Protein AF-A0A7L6AR89-F1 (afdb_monomer)

Mean predicted aligned error: 11.48 Å

pLDDT: mean 81.27, std 18.89, range [35.25, 98.19]

Secondary structure (DSSP, 8-state):
--GGG-----HHHHHHHHHHHHHHHHHHHHHHHHHHHHHHHHHHT-SSS-------SPPPPHHHHHHHHHHHT-TT--HHHHHHHHHH-STTHHHHGGGHHHHHHH-GGGHHHHHHHHTT-S-HHHHHHHHHHHHHH-S---HHHHHHHHHHIIIIITTSTTHHHHHHHHHH-TT--HHHHHHHHHS---STTHHHHHHHHHHTT--SHHHHHHHHHGGG---SSS--HHHHHHHHT-

Solvent-accessible surface area (backbone atoms only — not comparable to full-atom values): 13861 Å² total; per-residue (Å²): 137,78,80,85,70,82,72,78,83,56,71,75,71,62,56,67,57,57,59,56,50,56,54,50,54,50,49,52,52,52,49,54,54,47,53,52,49,48,47,46,52,58,56,65,78,41,103,51,106,52,89,61,93,65,93,73,56,82,77,79,50,72,71,55,50,54,50,50,54,52,45,73,70,38,94,80,60,46,69,71,58,53,51,47,44,56,71,67,46,48,93,45,21,70,73,50,51,80,49,48,63,57,42,61,70,76,35,53,83,46,32,60,51,50,43,63,39,49,74,48,33,84,63,43,56,58,53,41,50,52,52,50,48,47,75,71,70,53,93,76,67,53,45,67,32,43,34,29,51,41,51,36,34,67,77,65,25,69,87,36,94,49,32,59,56,48,54,48,51,46,46,69,32,91,56,42,45,66,68,31,30,16,53,52,36,36,42,62,54,71,63,87,57,43,53,61,62,26,46,63,39,49,74,70,70,55,90,47,63,47,22,53,20,16,49,56,10,47,70,73,61,81,60,98,54,100,62,55,70,58,59,56,54,62,60,68,76,110

Sequence (238 aa):
MLGEKGLSINPVKTKLGEIDHLGLEKKIDDLKLGLLRHRALVVGGSGVDEYDDSDYGENLTEEEIDYLFNLLRSEELEEEDAELVLSLMRDEGNDVLEFIPTFLQKFPNLSKNIYYFSDHIDDKEAIASLVSEHLSDAEVITEYQLFWLGKLLESQLLSTSHASDLLINIFEHQNSTDISRAKILEIPELRFGMADLREEHLRTGASGWLSWASAVGSREEKKLIGITYLDIFLMGAR

Radius of gyration: 25.56 Å; Cα contacts (8 Å, |Δi|>4): 222; chains: 1; bounding box: 82×43×68 Å

Structure (mmCIF, N/CA/C/O backbone):
data_AF-A0A7L6AR89-F1
#
_entry.id   AF-A0A7L6AR89-F1
#
loop_
_atom_site.group_PDB
_atom_site.id
_atom_site.type_symbol
_atom_site.label_atom_id
_atom_site.label_alt_id
_atom_site.label_comp_id
_atom_site.label_asym_id
_atom_site.label_entity_id
_atom_site.label_seq_id
_atom_site.pdbx_PDB_ins_code
_atom_site.Cartn_x
_atom_site.Cartn_y
_atom_site.Cartn_z
_atom_site.occupancy
_atom_site.B_iso_or_equiv
_atom_site.auth_seq_id
_atom_site.auth_comp_id
_atom_site.auth_asym_id
_atom_site.auth_atom_id
_atom_site.pdbx_PDB_model_num
ATOM 1 N N . MET A 1 1 ? -41.682 29.014 37.853 1.00 53.03 1 MET A N 1
ATOM 2 C CA . MET A 1 1 ? -41.827 28.050 36.738 1.00 53.03 1 MET A CA 1
ATOM 3 C C . MET A 1 1 ? -40.580 27.158 36.669 1.00 53.03 1 MET A C 1
ATOM 5 O O . MET A 1 1 ? -39.603 27.541 36.057 1.00 53.03 1 MET A O 1
ATOM 9 N N . LEU A 1 2 ? -40.445 26.125 37.506 1.00 48.19 2 LEU A N 1
ATOM 10 C CA . LEU A 1 2 ? -40.729 24.720 37.144 1.00 48.19 2 LEU A CA 1
ATOM 11 C C . LEU A 1 2 ? -41.435 23.932 38.277 1.00 48.19 2 LEU A C 1
ATOM 13 O O . LEU A 1 2 ? -41.779 22.770 38.100 1.00 48.19 2 LEU A O 1
ATOM 17 N N . GLY A 1 3 ? -41.666 24.563 39.435 1.00 45.81 3 GLY A N 1
ATOM 18 C CA . GLY A 1 3 ? -42.271 23.933 40.620 1.00 45.81 3 GLY A CA 1
ATOM 19 C C . GLY A 1 3 ? -43.806 23.891 40.654 1.00 45.81 3 GLY A C 1
ATOM 20 O O . GLY A 1 3 ? -44.372 23.266 41.539 1.00 45.81 3 GLY A O 1
ATOM 21 N N . GLU A 1 4 ? -44.497 24.521 39.700 1.00 51.62 4 GLU A N 1
ATOM 22 C CA . GLU A 1 4 ? -45.970 24.641 39.706 1.00 51.62 4 GLU A CA 1
ATOM 23 C C . GLU A 1 4 ? -46.694 23.508 38.954 1.00 51.62 4 GLU A C 1
ATOM 25 O O . GLU A 1 4 ? -47.920 23.486 38.913 1.00 51.62 4 GLU A O 1
ATOM 30 N N . LYS A 1 5 ? -45.965 22.544 38.367 1.00 54.09 5 LYS A N 1
ATOM 31 C CA . LYS A 1 5 ? -46.551 21.429 37.593 1.00 54.09 5 LYS A CA 1
ATOM 32 C C . LYS A 1 5 ? -46.410 20.038 38.223 1.00 54.09 5 LYS A C 1
ATOM 34 O O . LYS A 1 5 ? -46.572 19.049 37.520 1.00 54.09 5 LYS A O 1
ATOM 39 N N . GLY A 1 6 ? -46.141 19.939 39.528 1.00 49.75 6 GLY A N 1
ATOM 40 C CA . GLY A 1 6 ? -46.265 18.665 40.258 1.00 49.75 6 GLY A CA 1
ATOM 41 C C . GLY A 1 6 ? -45.435 17.502 39.695 1.00 49.75 6 GLY A C 1
ATOM 42 O O . GLY A 1 6 ? -45.819 16.347 39.847 1.00 49.75 6 GLY A O 1
ATOM 43 N N . LEU A 1 7 ? -44.311 17.789 39.035 1.00 54.91 7 LEU A N 1
ATOM 44 C CA . LEU A 1 7 ? -43.357 16.783 38.581 1.00 54.91 7 LEU A CA 1
ATOM 45 C C . LEU A 1 7 ? -42.230 16.706 39.609 1.00 54.91 7 LEU A C 1
ATOM 47 O O . LEU A 1 7 ? -41.317 17.528 39.620 1.00 54.91 7 LEU A O 1
ATOM 51 N N . SER A 1 8 ? -42.312 15.722 40.504 1.00 53.78 8 SER A N 1
ATOM 52 C CA . SER A 1 8 ? -41.194 15.361 41.367 1.00 53.78 8 SER A CA 1
ATOM 53 C C . SER A 1 8 ? -40.127 14.677 40.512 1.00 53.78 8 SER A C 1
ATOM 55 O O . SER A 1 8 ? -40.296 13.523 40.110 1.00 53.78 8 SER A O 1
ATOM 57 N N . ILE A 1 9 ? -39.028 15.375 40.228 1.00 51.81 9 ILE A N 1
ATOM 58 C CA . ILE A 1 9 ? -37.807 14.732 39.737 1.00 51.81 9 ILE A CA 1
ATOM 59 C C . ILE A 1 9 ? -37.357 13.786 40.850 1.00 51.81 9 ILE A C 1
ATOM 61 O O . ILE A 1 9 ? -37.041 14.228 41.950 1.00 51.81 9 ILE A O 1
ATOM 65 N N . ASN A 1 10 ? -37.424 12.480 40.596 1.00 50.62 10 ASN A N 1
ATOM 66 C CA . ASN A 1 10 ? -37.027 11.461 41.557 1.00 50.62 10 ASN A CA 1
ATOM 67 C C . ASN A 1 10 ? -35.504 11.246 41.444 1.00 50.62 10 ASN A C 1
ATOM 69 O O . ASN A 1 10 ? -35.077 10.594 40.489 1.00 50.62 10 ASN A O 1
ATOM 73 N N . PRO A 1 11 ? -34.680 11.738 42.390 1.00 53.34 11 PRO A N 1
ATOM 74 C CA . PRO A 1 11 ? -33.219 11.649 42.305 1.00 53.34 11 PRO A CA 1
ATOM 75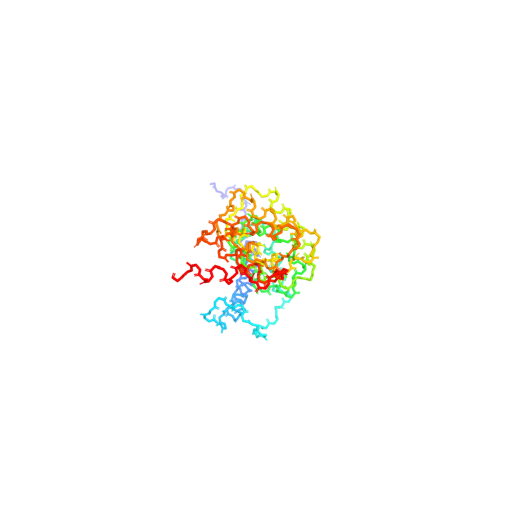 C C . PRO A 1 11 ? -32.695 10.205 42.357 1.00 53.34 11 PRO A C 1
ATOM 77 O O . PRO A 1 11 ? -31.541 9.955 42.026 1.00 53.34 11 PRO A O 1
ATOM 80 N N . VAL A 1 12 ? -33.535 9.237 42.740 1.00 52.56 12 VAL A N 1
ATOM 81 C CA . VAL A 1 12 ? -33.188 7.808 42.734 1.00 52.56 12 VAL A CA 1
ATOM 82 C C . VAL A 1 12 ? -33.201 7.230 41.314 1.00 52.56 12 VAL A C 1
ATOM 84 O O . VAL A 1 12 ? -32.431 6.322 41.025 1.00 52.56 12 VAL A O 1
ATOM 87 N N . LYS A 1 13 ? -34.016 7.777 40.400 1.00 47.59 13 LYS A N 1
ATOM 88 C CA . LYS A 1 13 ? -34.038 7.344 38.990 1.00 47.59 13 LYS A CA 1
ATOM 89 C C . LYS A 1 13 ? -32.961 8.016 38.136 1.00 47.59 13 LYS A C 1
ATOM 91 O O . LYS A 1 13 ? -32.624 7.486 37.089 1.00 47.59 13 LYS A O 1
ATOM 96 N N . THR A 1 14 ? -32.399 9.135 38.593 1.00 46.44 14 THR A N 1
ATOM 97 C CA . THR A 1 14 ? -31.300 9.834 37.904 1.00 46.44 14 THR A CA 1
ATOM 98 C C . THR A 1 14 ? -29.934 9.186 38.172 1.00 46.44 14 THR A C 1
ATOM 100 O O . THR A 1 14 ? -29.050 9.269 37.335 1.00 46.44 14 THR A O 1
ATOM 103 N N . LYS A 1 15 ? -29.767 8.466 39.292 1.00 47.16 15 LYS A N 1
ATOM 104 C CA . LYS A 1 15 ? -28.494 7.816 39.667 1.00 47.16 15 LYS A CA 1
ATOM 105 C C . LYS A 1 15 ? -28.219 6.467 38.998 1.00 47.16 15 LYS A C 1
ATOM 107 O O . LYS A 1 15 ? -27.099 5.981 39.087 1.00 47.16 15 LYS A O 1
ATOM 112 N N . LEU A 1 16 ? -29.222 5.841 38.381 1.00 44.59 16 LEU A N 1
ATOM 113 C CA . LEU A 1 16 ? -29.063 4.494 37.824 1.00 44.59 16 LEU A CA 1
ATOM 114 C C . LEU A 1 16 ? -28.395 4.494 36.436 1.00 44.59 16 LEU A C 1
ATOM 116 O O . LEU A 1 16 ? -27.879 3.464 36.035 1.00 44.59 16 LEU A O 1
ATOM 120 N N . GLY A 1 17 ? -28.398 5.629 35.724 1.00 43.56 17 GLY A N 1
ATOM 121 C CA . GLY A 1 17 ? -27.754 5.756 34.409 1.00 43.56 17 GLY A CA 1
ATOM 122 C C . GLY A 1 17 ? -26.287 6.190 34.480 1.00 43.56 17 GLY A C 1
ATOM 123 O O . GLY A 1 17 ? -25.452 5.632 33.784 1.00 43.56 17 GLY A O 1
ATOM 124 N N . GLU A 1 18 ? -25.940 7.141 35.354 1.00 47.69 18 GLU A N 1
ATOM 125 C CA . GLU A 1 18 ? -24.571 7.692 35.420 1.00 47.69 18 GLU A CA 1
ATOM 126 C C . GLU A 1 18 ? -23.520 6.685 35.908 1.00 47.69 18 GLU A C 1
ATOM 128 O O . GLU A 1 18 ? -22.395 6.694 35.423 1.00 47.69 18 GLU A O 1
ATOM 133 N N . ILE A 1 19 ? -23.8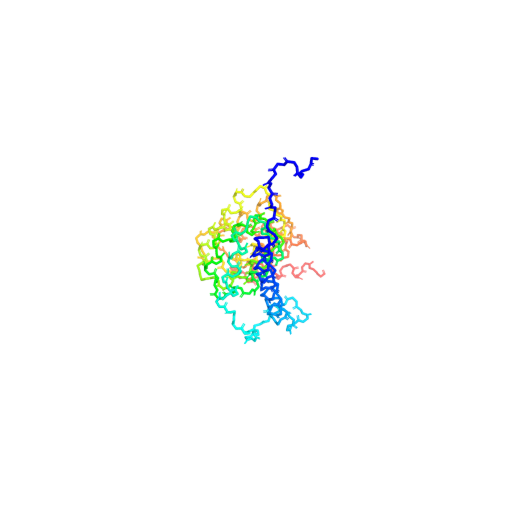62 5.806 36.857 1.00 51.00 19 ILE A N 1
ATOM 134 C CA . ILE A 1 19 ? -22.885 4.879 37.459 1.00 51.00 19 ILE A CA 1
ATOM 135 C C . ILE A 1 19 ? -22.485 3.770 36.474 1.00 51.00 19 ILE A C 1
ATOM 137 O O . ILE A 1 19 ? -21.337 3.331 36.487 1.00 51.00 19 ILE A O 1
ATOM 141 N N . ASP A 1 20 ? -23.414 3.340 35.619 1.00 54.62 20 ASP A N 1
ATOM 142 C CA . ASP A 1 20 ? -23.165 2.284 34.634 1.00 54.62 20 ASP A CA 1
ATOM 143 C C . ASP A 1 20 ? -22.321 2.813 33.461 1.00 54.62 20 ASP A C 1
ATOM 145 O O . ASP A 1 20 ? -21.359 2.171 33.046 1.00 54.62 20 ASP A O 1
ATOM 149 N N . HIS A 1 21 ? -22.587 4.050 33.016 1.00 53.53 21 HIS A N 1
ATOM 150 C CA . HIS A 1 21 ? -21.771 4.728 32.003 1.00 53.53 21 HIS A CA 1
ATOM 151 C C . HIS A 1 21 ? -20.334 4.994 32.476 1.00 53.53 21 HIS A C 1
ATOM 153 O O . HIS A 1 21 ? -19.400 4.666 31.754 1.00 53.53 21 HIS A O 1
ATOM 159 N N . LEU A 1 22 ? -20.138 5.466 33.714 1.00 59.59 22 LEU A N 1
ATOM 160 C CA . LEU A 1 22 ? -18.800 5.658 34.301 1.00 59.59 22 LEU A CA 1
ATOM 161 C C . LEU A 1 22 ? -18.000 4.348 34.407 1.00 59.59 22 LEU A C 1
ATOM 163 O O . LEU A 1 22 ? -16.777 4.346 34.274 1.00 59.59 22 LEU A O 1
ATOM 167 N N . GLY A 1 23 ? -18.675 3.228 34.682 1.00 62.84 23 GLY A N 1
ATOM 168 C CA . GLY A 1 23 ? -18.039 1.913 34.733 1.00 62.84 23 GLY A CA 1
ATOM 169 C C . GLY A 1 23 ? -17.638 1.395 33.352 1.00 62.84 23 GLY A C 1
ATOM 170 O O . GLY A 1 23 ? -16.595 0.756 33.223 1.00 62.84 23 GLY A O 1
ATOM 171 N N . LEU A 1 24 ? -18.452 1.677 32.335 1.00 65.62 24 LEU A N 1
ATOM 172 C CA . LEU A 1 24 ? -18.207 1.277 30.953 1.00 65.62 24 LEU A CA 1
ATOM 173 C C . LEU A 1 24 ? -17.090 2.106 30.304 1.00 65.62 24 LEU A C 1
ATOM 175 O O . LEU A 1 24 ? -16.183 1.527 29.716 1.00 65.62 24 LEU A O 1
ATOM 179 N N . GLU A 1 25 ? -17.104 3.430 30.485 1.00 66.81 25 GLU A N 1
ATOM 180 C CA . GLU A 1 25 ? -16.034 4.333 30.029 1.00 66.81 25 GLU A CA 1
ATOM 181 C C . GLU A 1 25 ? -14.683 3.911 30.606 1.00 66.81 25 GLU A C 1
ATOM 183 O O . GLU A 1 25 ? -13.716 3.725 29.874 1.00 66.81 25 GLU A O 1
ATOM 188 N N . LYS A 1 26 ? -14.639 3.627 31.911 1.00 73.44 26 LYS A N 1
ATOM 189 C CA . LYS A 1 26 ? -13.407 3.187 32.564 1.00 73.44 26 LYS A CA 1
ATOM 190 C C . LYS A 1 26 ? -12.876 1.856 32.015 1.00 73.44 26 LYS A C 1
ATOM 192 O O . LYS A 1 26 ? -11.668 1.679 31.923 1.00 73.44 26 LYS A O 1
ATOM 197 N N . LYS A 1 27 ? -13.758 0.921 31.648 1.00 74.94 27 LYS A N 1
ATOM 198 C CA . LYS A 1 27 ? -13.345 -0.345 31.021 1.00 74.94 27 LYS A CA 1
ATOM 199 C C . LYS A 1 27 ? -12.761 -0.133 29.628 1.00 74.94 27 LYS A C 1
ATOM 201 O O . LYS A 1 27 ? -11.785 -0.789 29.288 1.00 74.94 27 LYS A O 1
ATOM 206 N N . ILE A 1 28 ? -13.353 0.765 28.842 1.00 75.25 28 ILE A N 1
ATOM 207 C CA . ILE A 1 28 ? -12.840 1.130 27.517 1.00 75.25 28 ILE A CA 1
ATOM 208 C C . ILE A 1 28 ? -11.454 1.770 27.651 1.00 75.25 28 ILE A C 1
ATOM 210 O O . ILE A 1 28 ? -10.534 1.385 26.932 1.00 75.25 28 ILE A O 1
ATOM 214 N N . ASP A 1 29 ? -11.281 2.672 28.618 1.00 80.69 29 ASP A N 1
ATOM 215 C CA . ASP A 1 29 ? -9.984 3.284 28.912 1.00 80.69 29 ASP A CA 1
ATOM 216 C C . ASP A 1 29 ? -8.940 2.236 29.323 1.00 80.69 29 ASP A C 1
ATOM 218 O O . ASP A 1 29 ? -7.806 2.269 28.842 1.00 80.69 29 ASP A O 1
ATOM 222 N N . ASP A 1 30 ? -9.318 1.282 30.181 1.00 82.19 30 ASP A N 1
ATOM 223 C CA . ASP A 1 30 ? -8.434 0.202 30.624 1.00 82.19 30 ASP A CA 1
ATOM 224 C C . ASP A 1 30 ? -8.027 -0.714 29.446 1.00 82.19 30 ASP A C 1
ATOM 226 O O . ASP A 1 30 ? -6.850 -1.067 29.335 1.00 82.19 30 ASP A O 1
ATOM 230 N N . LEU A 1 31 ? -8.956 -1.038 28.532 1.00 82.62 31 LEU A N 1
ATOM 231 C CA . LEU A 1 31 ? -8.680 -1.806 27.307 1.00 82.62 31 LEU A CA 1
ATOM 232 C C . LEU A 1 31 ? -7.745 -1.049 26.359 1.00 82.62 31 LEU A C 1
ATOM 234 O O . LEU A 1 31 ? -6.724 -1.590 25.935 1.00 82.62 31 LEU A O 1
ATOM 238 N N . LYS A 1 32 ? -8.030 0.227 26.068 1.00 82.19 32 LYS A N 1
ATOM 239 C CA . LYS A 1 32 ? -7.170 1.054 25.204 1.00 82.19 32 LYS A CA 1
ATOM 240 C C . LYS A 1 32 ? -5.767 1.188 25.797 1.00 82.19 32 LYS A C 1
ATOM 242 O O . LYS A 1 32 ? -4.774 1.110 25.076 1.00 82.19 32 LYS A O 1
ATOM 247 N N . LEU A 1 33 ? -5.658 1.326 27.118 1.00 81.19 33 LEU A N 1
ATOM 248 C CA . LEU A 1 33 ? -4.373 1.379 27.811 1.00 81.19 33 LEU A CA 1
ATOM 249 C C . LEU A 1 33 ? -3.619 0.039 27.758 1.00 81.19 33 LEU A C 1
ATOM 251 O O . LEU A 1 33 ? -2.390 0.048 27.663 1.00 81.19 33 LEU A O 1
ATOM 255 N N . GLY A 1 34 ? -4.331 -1.091 27.796 1.00 80.25 34 GLY A N 1
ATOM 256 C CA . GLY A 1 34 ? -3.784 -2.424 27.523 1.00 80.25 34 GLY A CA 1
ATOM 257 C C . GLY A 1 34 ? -3.183 -2.498 26.122 1.00 80.25 34 GLY A C 1
ATOM 258 O O . GLY A 1 34 ? -1.977 -2.697 25.976 1.00 80.25 34 GLY A O 1
ATOM 259 N N . LEU A 1 35 ? -3.980 -2.186 25.101 1.00 83.56 35 LEU A N 1
ATOM 260 C CA . LEU A 1 35 ? -3.565 -2.202 23.696 1.00 83.56 35 LEU A CA 1
ATOM 261 C C . LEU A 1 35 ? -2.362 -1.294 23.410 1.00 83.56 35 LEU A C 1
ATOM 263 O O . LEU A 1 35 ? -1.436 -1.687 22.703 1.00 83.56 35 LEU A O 1
ATOM 267 N N . LEU A 1 36 ? -2.314 -0.097 24.001 1.00 82.50 36 LEU A N 1
ATOM 268 C CA . LEU A 1 36 ? -1.163 0.800 23.856 1.00 82.50 36 LEU A CA 1
ATOM 269 C C . LEU A 1 36 ? 0.117 0.224 24.477 1.00 82.50 36 LEU A C 1
ATOM 271 O O . LEU A 1 36 ? 1.210 0.485 23.974 1.00 82.50 36 LEU A O 1
ATOM 275 N N . ARG A 1 37 ? 0.008 -0.581 25.542 1.00 80.50 37 ARG A N 1
ATOM 276 C CA . ARG A 1 37 ? 1.155 -1.314 26.098 1.00 80.50 37 ARG A CA 1
ATOM 277 C C . ARG A 1 37 ? 1.583 -2.450 25.178 1.00 80.50 37 ARG A C 1
ATOM 279 O O . ARG A 1 37 ? 2.782 -2.580 24.956 1.00 80.50 37 ARG A O 1
ATOM 286 N N . HIS A 1 38 ? 0.642 -3.204 24.603 1.00 78.38 38 HIS A N 1
ATOM 287 C CA . HIS A 1 38 ? 0.959 -4.214 23.584 1.00 78.38 38 HIS A CA 1
ATOM 288 C C . HIS A 1 38 ? 1.683 -3.577 22.398 1.00 78.38 38 HIS A C 1
ATOM 290 O O . HIS A 1 38 ? 2.764 -4.026 22.026 1.00 78.38 38 HIS A O 1
ATOM 296 N N . ARG A 1 39 ? 1.175 -2.450 21.882 1.00 76.31 39 ARG A N 1
ATOM 297 C CA . ARG A 1 39 ? 1.849 -1.689 20.822 1.00 76.31 39 ARG A CA 1
ATOM 298 C C . ARG A 1 39 ? 3.249 -1.260 21.245 1.00 76.31 39 ARG A C 1
ATOM 300 O O . ARG A 1 39 ? 4.182 -1.413 20.470 1.00 76.31 39 ARG A O 1
ATOM 307 N N . ALA A 1 40 ? 3.425 -0.743 22.460 1.00 72.69 40 ALA A N 1
ATOM 308 C CA . ALA A 1 40 ? 4.743 -0.341 22.946 1.00 72.69 40 ALA A CA 1
ATOM 309 C C . ALA A 1 40 ? 5.726 -1.519 23.058 1.00 72.69 40 ALA A C 1
ATOM 311 O O . ALA A 1 40 ? 6.921 -1.304 22.901 1.00 72.69 40 ALA A O 1
ATOM 312 N N . LEU A 1 41 ? 5.256 -2.745 23.298 1.00 69.25 41 LEU A N 1
ATOM 313 C CA . LEU A 1 41 ? 6.100 -3.944 23.270 1.00 69.25 41 LEU A CA 1
ATOM 314 C C . LEU A 1 41 ? 6.462 -4.341 21.836 1.00 69.25 41 LEU A C 1
ATOM 316 O O . LEU A 1 41 ? 7.629 -4.586 21.553 1.00 69.25 41 LEU A O 1
ATOM 320 N N . VAL A 1 42 ? 5.482 -4.316 20.930 1.00 68.00 42 VAL A N 1
ATOM 321 C CA . VAL A 1 42 ? 5.660 -4.649 19.508 1.00 68.00 42 VAL A CA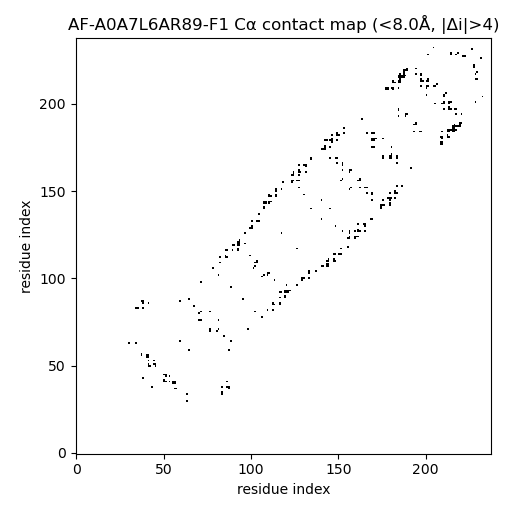 1
ATOM 322 C C . VAL A 1 42 ? 6.551 -3.628 18.785 1.00 68.00 42 VAL A C 1
ATOM 324 O O . VAL A 1 42 ? 7.330 -3.995 17.914 1.00 68.00 42 VAL A O 1
ATOM 327 N N . VAL A 1 43 ? 6.453 -2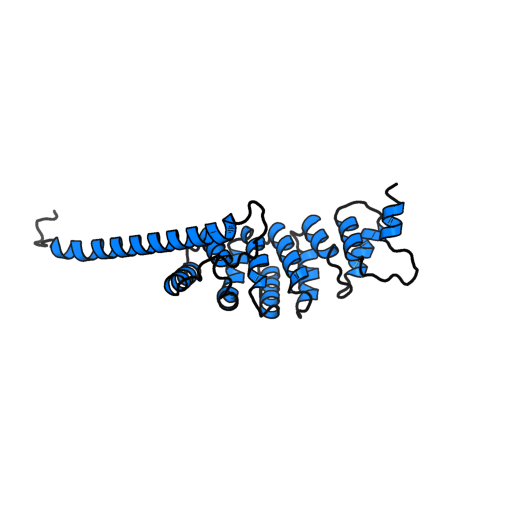.343 19.141 1.00 64.81 43 VAL A N 1
ATOM 328 C CA . VAL A 1 43 ? 7.187 -1.233 18.503 1.00 64.81 43 VAL A CA 1
ATOM 329 C C . VAL A 1 43 ? 8.466 -0.869 19.268 1.00 64.81 43 VAL A C 1
ATOM 331 O O . VAL A 1 43 ? 9.454 -0.459 18.674 1.00 64.81 43 VAL A O 1
ATOM 334 N N . GLY A 1 44 ? 8.473 -0.992 20.598 1.00 45.84 44 GLY A N 1
ATOM 335 C CA . GLY A 1 44 ? 9.573 -0.548 21.463 1.00 45.84 44 GLY A CA 1
ATOM 336 C C . GLY A 1 44 ? 10.756 -1.514 21.566 1.00 45.84 44 GLY A C 1
ATOM 337 O O . GLY A 1 44 ? 11.742 -1.175 22.223 1.00 45.84 44 GLY A O 1
ATOM 338 N N . GLY A 1 45 ? 10.685 -2.689 20.930 1.00 42.38 45 GLY A N 1
ATOM 339 C CA . GLY A 1 45 ? 11.788 -3.654 20.851 1.00 42.38 45 GLY A CA 1
ATOM 340 C C . GLY A 1 45 ? 12.995 -3.178 20.029 1.00 42.38 45 GLY A C 1
ATOM 341 O O . GLY A 1 45 ? 14.113 -3.630 20.273 1.00 42.38 45 GLY A O 1
ATOM 342 N N . SER A 1 46 ? 12.821 -2.212 19.125 1.00 35.25 46 SER A N 1
ATOM 343 C CA . SER A 1 46 ? 13.878 -1.737 18.232 1.00 35.25 46 SER A CA 1
ATOM 344 C C . SER A 1 46 ? 13.783 -0.221 18.034 1.00 35.25 46 SER A C 1
ATOM 346 O O . SER A 1 46 ? 12.812 0.331 17.535 1.00 35.25 46 SER A O 1
ATOM 348 N N . GLY A 1 47 ? 14.845 0.501 18.399 1.00 37.41 47 GLY A N 1
ATOM 349 C CA . GLY A 1 47 ? 15.021 1.926 18.080 1.00 37.41 47 GLY A CA 1
ATOM 350 C C . GLY A 1 47 ? 15.322 2.189 16.598 1.00 37.41 47 GLY A C 1
ATOM 351 O O . GLY A 1 47 ? 16.115 3.075 16.286 1.00 37.41 47 GLY A O 1
ATOM 352 N N . VAL A 1 48 ? 14.755 1.389 15.700 1.00 37.59 48 VAL A N 1
ATOM 353 C CA . VAL A 1 48 ? 14.925 1.430 14.249 1.00 37.59 48 VAL A CA 1
ATOM 354 C C . VAL A 1 48 ? 13.582 1.022 13.652 1.00 37.59 48 VAL A C 1
ATOM 356 O O . VAL A 1 48 ? 12.956 0.109 14.173 1.00 37.59 48 VAL A O 1
ATOM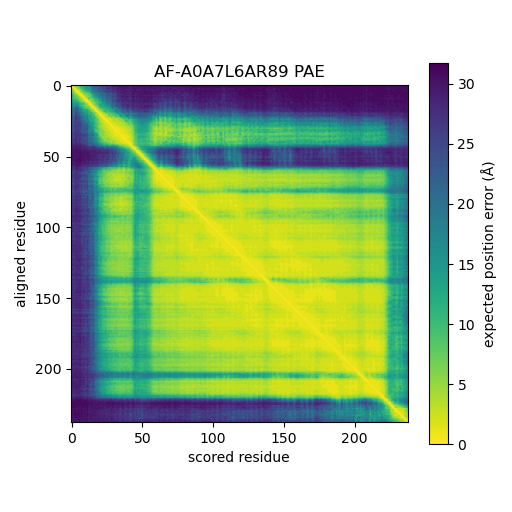 359 N N . ASP A 1 49 ? 13.157 1.707 12.588 1.00 43.84 49 ASP A N 1
ATOM 360 C CA . ASP A 1 49 ? 12.007 1.433 11.705 1.00 43.84 49 ASP A CA 1
ATOM 361 C C . ASP A 1 49 ? 12.020 0.017 11.065 1.00 43.84 49 ASP A C 1
ATOM 363 O O . ASP A 1 49 ? 11.846 -0.149 9.858 1.00 43.84 49 ASP A O 1
ATOM 367 N N . GLU A 1 50 ? 12.231 -1.020 11.860 1.00 42.41 50 GLU A N 1
ATOM 368 C CA . GLU A 1 50 ? 12.146 -2.425 11.505 1.00 42.41 50 GLU A CA 1
ATOM 369 C C . GLU A 1 50 ? 11.163 -3.046 12.492 1.00 42.41 50 GLU A C 1
ATOM 371 O O . GLU A 1 50 ? 11.418 -3.075 13.698 1.00 42.41 50 GLU A O 1
ATOM 376 N N . TYR A 1 51 ? 10.013 -3.484 11.969 1.00 45.59 51 TYR A N 1
ATOM 377 C CA . TYR A 1 51 ? 9.091 -4.371 12.669 1.00 45.59 51 TYR A CA 1
ATOM 378 C C . TYR A 1 51 ? 9.863 -5.663 12.964 1.00 45.59 51 TYR A C 1
ATOM 380 O O . TYR A 1 51 ? 9.885 -6.575 12.144 1.00 45.59 51 TYR A O 1
ATOM 388 N N . ASP A 1 52 ? 10.594 -5.674 14.077 1.00 39.03 52 ASP A N 1
ATOM 389 C CA . ASP A 1 52 ? 11.396 -6.810 14.506 1.00 39.03 52 ASP A CA 1
ATOM 390 C C . ASP A 1 52 ? 10.446 -7.961 14.848 1.00 39.03 52 ASP A C 1
ATOM 392 O O . ASP A 1 52 ? 9.408 -7.765 15.494 1.00 39.03 52 ASP A O 1
ATOM 396 N N . ASP A 1 53 ? 10.809 -9.149 14.376 1.00 45.12 53 ASP A N 1
ATOM 397 C CA . ASP A 1 53 ? 10.078 -10.421 14.430 1.00 45.12 53 ASP A CA 1
ATOM 398 C C . ASP A 1 53 ? 10.118 -11.003 15.856 1.00 45.12 53 ASP A C 1
ATOM 400 O O . ASP A 1 53 ? 10.476 -12.154 16.110 1.00 45.12 53 ASP A O 1
ATOM 404 N N . SER A 1 54 ? 9.861 -10.141 16.840 1.00 41.28 54 SER A N 1
ATOM 405 C CA . SER A 1 54 ? 9.891 -10.484 18.248 1.00 41.28 54 SER A CA 1
ATOM 406 C C . SER A 1 54 ? 8.510 -10.997 18.655 1.00 41.28 54 SER A C 1
ATOM 408 O O . SER A 1 54 ? 7.577 -10.239 18.912 1.00 41.28 54 SER A O 1
ATOM 410 N N . ASP A 1 55 ? 8.418 -12.323 18.696 1.00 43.66 55 ASP A N 1
ATOM 411 C CA . ASP A 1 55 ? 7.329 -13.198 19.162 1.00 43.66 55 ASP A CA 1
ATOM 412 C C . ASP A 1 55 ? 6.994 -13.003 20.670 1.00 43.66 55 ASP A C 1
ATOM 414 O O . ASP A 1 55 ? 6.833 -13.950 21.436 1.00 43.66 55 ASP A O 1
ATOM 418 N N . TYR A 1 56 ? 6.998 -11.753 21.152 1.00 41.25 56 TYR A N 1
ATOM 419 C CA . TYR A 1 56 ? 6.963 -11.381 22.575 1.00 41.25 56 TYR A CA 1
ATOM 420 C C . TYR A 1 56 ? 5.826 -10.413 22.945 1.00 41.25 56 TYR A C 1
ATOM 422 O O . TYR A 1 56 ? 5.880 -9.760 23.990 1.00 41.25 56 TYR A O 1
ATOM 430 N N . GLY A 1 57 ? 4.777 -10.330 22.128 1.00 52.34 57 GLY A N 1
ATOM 431 C CA . GLY A 1 57 ? 3.494 -9.781 22.561 1.00 52.34 57 GLY A CA 1
ATOM 432 C C . GLY A 1 57 ? 2.638 -10.904 23.136 1.00 52.34 57 GLY A C 1
ATOM 433 O O . GLY A 1 57 ? 2.449 -11.915 22.473 1.00 52.34 57 GLY A O 1
ATOM 434 N N . GLU A 1 58 ? 2.117 -10.759 24.356 1.00 58.22 58 GLU A N 1
ATOM 435 C CA . GLU A 1 58 ? 0.984 -11.588 24.786 1.00 58.22 58 GLU A CA 1
ATOM 436 C C . GLU A 1 58 ? -0.103 -11.516 23.697 1.00 58.22 58 GLU A C 1
ATOM 438 O O . GLU A 1 58 ? -0.428 -10.416 23.239 1.00 58.22 58 GLU A O 1
ATOM 443 N N . ASN A 1 59 ? -0.611 -12.672 23.250 1.00 71.50 59 ASN A N 1
ATOM 444 C CA . ASN A 1 59 ? -1.706 -12.727 22.282 1.00 71.50 59 ASN A CA 1
ATOM 445 C C . ASN A 1 59 ? -2.864 -11.856 22.778 1.00 71.50 59 ASN A C 1
ATOM 447 O O . ASN A 1 59 ? -3.196 -11.896 23.968 1.00 71.50 59 ASN A O 1
ATOM 451 N N . LEU A 1 60 ? -3.476 -11.102 21.863 1.00 81.06 60 LEU A N 1
ATOM 452 C CA . LEU A 1 60 ? -4.651 -10.299 22.181 1.00 81.06 60 LEU A CA 1
ATOM 453 C C . LEU A 1 60 ? -5.751 -11.195 22.751 1.00 81.06 60 LEU A C 1
ATOM 455 O O . LEU A 1 60 ? -5.992 -12.309 22.279 1.00 81.06 60 LEU A O 1
ATOM 459 N N . THR A 1 61 ? -6.428 -10.699 23.776 1.00 86.62 61 THR A N 1
ATOM 460 C CA . THR A 1 61 ? -7.622 -11.358 24.301 1.00 86.62 61 THR A CA 1
ATOM 461 C C . THR A 1 61 ? -8.794 -11.205 23.326 1.00 86.62 61 THR A C 1
ATOM 463 O O . THR A 1 61 ? -8.845 -10.256 22.546 1.00 86.62 61 THR A O 1
ATOM 466 N N . GLU A 1 62 ? -9.781 -12.106 23.389 1.00 86.69 62 GLU A N 1
ATOM 467 C CA . GLU A 1 62 ? -10.997 -11.998 22.560 1.00 86.69 62 GLU A CA 1
ATOM 468 C C . GLU A 1 62 ? -11.707 -10.644 22.760 1.00 86.69 62 GLU A C 1
ATOM 470 O O . GLU A 1 62 ? -12.160 -10.034 21.796 1.00 86.69 62 GLU A O 1
ATOM 475 N N . GLU A 1 63 ? -11.730 -10.119 23.994 1.00 86.62 63 GLU A N 1
ATOM 476 C CA . GLU A 1 63 ? -12.315 -8.805 24.301 1.00 86.62 63 GLU A CA 1
ATOM 477 C C . GLU A 1 63 ? -11.565 -7.648 23.613 1.00 86.62 63 GLU A C 1
ATOM 479 O O . GLU A 1 63 ? -12.182 -6.671 23.185 1.00 86.62 63 GLU A O 1
ATOM 484 N N . GLU A 1 64 ? -10.240 -7.748 23.486 1.00 87.06 64 GLU A N 1
ATOM 485 C CA . GLU A 1 64 ? -9.403 -6.761 22.796 1.00 87.06 64 GLU A CA 1
ATOM 486 C C . GLU A 1 64 ? -9.573 -6.823 21.276 1.00 87.06 64 GLU A C 1
ATOM 488 O O . GLU A 1 64 ? -9.664 -5.777 20.631 1.00 87.06 64 GLU A O 1
ATOM 493 N N . ILE A 1 65 ? -9.672 -8.026 20.708 1.00 89.25 65 ILE A N 1
ATOM 494 C CA . ILE A 1 65 ? -9.951 -8.233 19.279 1.00 89.25 65 ILE A CA 1
ATOM 495 C C . ILE A 1 65 ? -11.323 -7.649 18.925 1.00 89.25 65 ILE A C 1
ATOM 497 O O . ILE A 1 65 ? -11.438 -6.848 17.994 1.00 89.25 65 ILE A O 1
ATOM 501 N N . ASP A 1 66 ? -12.353 -7.973 19.710 1.00 89.69 66 ASP A N 1
ATOM 502 C CA . ASP A 1 66 ? -13.701 -7.431 19.529 1.00 89.69 66 ASP A CA 1
ATOM 503 C C . ASP A 1 66 ? -13.714 -5.902 19.637 1.00 89.69 66 ASP A C 1
ATOM 505 O O . ASP A 1 66 ? -14.386 -5.216 18.861 1.00 89.69 66 ASP A O 1
ATOM 509 N N . TYR A 1 67 ? -12.959 -5.341 20.584 1.00 89.88 67 TYR A N 1
ATOM 510 C CA . TYR A 1 67 ? -12.812 -3.896 20.717 1.00 89.88 67 TYR A CA 1
ATOM 511 C C . TYR A 1 67 ? -12.193 -3.267 19.459 1.00 89.88 67 TYR A C 1
ATOM 513 O O . TYR A 1 67 ? -12.735 -2.287 18.943 1.00 89.88 67 TYR A O 1
ATOM 521 N N . LEU A 1 68 ? -11.115 -3.844 18.923 1.00 90.12 68 LEU A N 1
ATOM 522 C CA . LEU A 1 68 ? -10.463 -3.352 17.708 1.00 90.12 68 LEU A CA 1
ATOM 523 C C . LEU A 1 68 ? -11.385 -3.439 16.478 1.00 90.12 68 LEU A C 1
ATOM 525 O O . LEU A 1 68 ? -11.489 -2.471 15.724 1.00 90.12 68 LEU A O 1
ATOM 529 N N . PHE A 1 69 ? -12.144 -4.525 16.308 1.00 90.38 69 PHE A N 1
ATOM 530 C CA . PHE A 1 69 ? -13.153 -4.607 15.243 1.00 90.38 69 PHE A CA 1
ATOM 531 C C . PHE A 1 69 ? -14.273 -3.574 15.402 1.00 90.38 69 PHE A C 1
ATOM 533 O O . PHE A 1 69 ? -14.779 -3.041 14.411 1.00 90.38 69 PHE A O 1
ATOM 540 N N . ASN A 1 70 ? -14.670 -3.264 16.637 1.00 90.06 70 ASN A N 1
ATOM 541 C CA . ASN A 1 70 ? -15.649 -2.211 16.884 1.00 90.06 70 ASN A CA 1
ATOM 542 C C . ASN A 1 70 ? -15.106 -0.824 16.506 1.00 90.06 70 ASN A C 1
ATOM 544 O O . ASN A 1 70 ? -15.875 -0.015 15.985 1.00 90.06 70 ASN A O 1
ATOM 548 N N . LEU A 1 71 ? -13.803 -0.566 16.680 1.00 89.00 71 LEU A N 1
ATOM 549 C CA . LEU A 1 71 ? -13.172 0.663 16.182 1.00 89.00 71 LEU A CA 1
ATOM 550 C C . LEU A 1 71 ? -13.256 0.756 14.655 1.00 89.00 71 LEU A C 1
ATOM 552 O O . LEU A 1 71 ? -13.654 1.794 14.135 1.00 89.00 71 LEU A O 1
ATOM 556 N N . LEU A 1 72 ? -12.971 -0.334 13.934 1.00 88.88 72 LEU A N 1
ATOM 557 C CA . LEU A 1 72 ? -13.039 -0.363 12.464 1.00 88.88 72 LEU A CA 1
ATOM 558 C C . LEU A 1 72 ? -14.431 -0.073 11.903 1.00 88.88 72 LEU A C 1
ATOM 560 O O . LEU A 1 72 ? -14.565 0.486 10.815 1.00 88.88 72 LEU A O 1
ATOM 564 N N . ARG A 1 73 ? -15.470 -0.441 12.652 1.00 88.69 73 ARG A N 1
ATOM 565 C CA . ARG A 1 73 ? -16.871 -0.202 12.288 1.00 88.69 73 ARG A CA 1
ATOM 566 C C . ARG A 1 73 ? -17.372 1.186 12.693 1.00 88.69 73 ARG A C 1
ATOM 568 O O . ARG A 1 73 ? -18.498 1.537 12.342 1.00 88.69 73 ARG A O 1
ATOM 575 N N . SER A 1 74 ? -16.575 1.963 13.425 1.00 87.62 74 SER A N 1
ATOM 576 C CA . SER A 1 74 ? -16.928 3.321 13.833 1.00 87.62 74 SER A CA 1
ATOM 577 C C . SER A 1 74 ? -16.907 4.283 12.643 1.00 87.62 74 SER A C 1
ATOM 579 O O . SER A 1 74 ? -15.970 4.299 11.842 1.00 87.62 74 SER A O 1
ATOM 581 N N . GLU A 1 75 ? -17.919 5.149 12.546 1.00 81.44 75 GLU A N 1
ATOM 582 C CA . GLU A 1 75 ? -17.938 6.232 11.552 1.00 81.44 75 GLU A CA 1
ATOM 583 C C . GLU A 1 75 ? -16.808 7.250 11.796 1.00 81.44 75 GLU A C 1
ATOM 585 O O . GLU A 1 75 ? -16.277 7.831 10.844 1.00 81.44 75 GLU A O 1
ATOM 590 N N . GLU A 1 76 ? -16.405 7.403 13.061 1.00 86.19 76 GLU A N 1
ATOM 591 C CA . GLU A 1 76 ? -15.367 8.317 13.549 1.00 86.19 76 GLU A CA 1
ATOM 592 C C . GLU A 1 76 ? -14.008 7.619 13.718 1.00 86.19 76 GLU A C 1
ATOM 594 O O . GLU A 1 76 ? -13.241 7.969 14.607 1.00 86.19 76 GLU A O 1
ATOM 599 N N . LEU A 1 77 ? -13.702 6.607 12.896 1.00 90.62 77 LEU A N 1
ATOM 600 C CA . LEU A 1 77 ? -12.386 5.963 12.916 1.00 90.62 77 LEU A CA 1
ATOM 601 C C . LEU A 1 77 ? -11.273 7.014 12.748 1.00 90.62 77 LEU A C 1
ATOM 603 O O . LEU A 1 77 ? -11.241 7.731 11.743 1.00 90.62 77 LEU A O 1
ATOM 607 N N . GLU A 1 78 ? -10.365 7.075 13.721 1.00 91.81 78 GLU A N 1
ATOM 608 C CA . GLU A 1 78 ? -9.191 7.947 13.712 1.00 91.81 78 GLU A CA 1
ATOM 609 C C . GLU A 1 78 ? -7.966 7.227 13.124 1.00 91.81 78 GLU A C 1
ATOM 611 O O . GLU A 1 78 ? -7.863 5.999 13.151 1.00 91.81 78 GLU A O 1
ATOM 616 N N . GLU A 1 79 ? -7.003 7.996 12.606 1.00 91.44 79 GLU A N 1
ATOM 617 C CA . GLU A 1 79 ? -5.770 7.452 12.013 1.00 91.44 79 GLU A CA 1
ATOM 618 C C . GLU A 1 79 ? -4.951 6.644 13.034 1.00 91.44 79 GLU A C 1
ATOM 620 O O . GLU A 1 79 ? -4.432 5.583 12.696 1.00 91.44 79 GLU A O 1
ATOM 625 N N . GLU A 1 80 ? -4.884 7.099 14.291 1.00 89.25 80 GLU A N 1
ATOM 626 C CA . GLU A 1 80 ? -4.165 6.408 15.373 1.00 89.25 80 GLU A CA 1
ATOM 627 C C . GLU A 1 80 ? -4.776 5.037 15.697 1.00 89.25 80 GLU A C 1
ATOM 629 O O . GLU A 1 80 ? -4.052 4.076 15.965 1.00 89.25 80 GLU A O 1
ATOM 634 N N . ASP A 1 81 ? -6.105 4.932 15.643 1.00 90.44 81 ASP A N 1
ATOM 635 C CA . ASP A 1 81 ? -6.827 3.686 15.896 1.00 90.44 81 ASP A CA 1
ATOM 636 C C . ASP A 1 81 ? -6.674 2.714 14.711 1.00 90.44 81 ASP A C 1
ATOM 638 O O . ASP A 1 81 ? -6.473 1.514 14.910 1.00 90.44 81 ASP A O 1
ATOM 642 N N . ALA A 1 82 ? -6.681 3.221 13.473 1.00 92.12 82 ALA A N 1
ATOM 643 C CA . ALA A 1 82 ? -6.379 2.418 12.288 1.00 92.12 82 ALA A CA 1
ATOM 644 C C . ALA A 1 82 ? -4.924 1.909 12.293 1.00 92.12 82 ALA A C 1
ATOM 646 O O . ALA A 1 82 ? -4.664 0.748 11.974 1.00 92.12 82 ALA A O 1
ATOM 647 N N . GLU A 1 83 ? -3.969 2.747 12.706 1.00 91.44 83 GLU A N 1
ATOM 648 C CA . GLU A 1 83 ? -2.575 2.340 12.888 1.00 91.44 83 GLU A CA 1
ATOM 649 C C . GLU A 1 83 ? -2.449 1.239 13.952 1.00 91.44 83 GLU A C 1
ATOM 651 O O . GLU A 1 83 ? -1.724 0.260 13.755 1.00 91.44 83 GLU A O 1
ATOM 656 N N . LEU A 1 84 ? -3.176 1.380 15.067 1.00 89.88 84 LEU A N 1
ATOM 657 C CA . LEU A 1 84 ? -3.205 0.399 16.147 1.00 89.88 84 LEU A CA 1
ATOM 658 C C . LEU A 1 84 ? -3.688 -0.963 15.640 1.00 89.88 84 LEU A C 1
ATOM 660 O O . LEU A 1 84 ? -3.005 -1.963 15.872 1.00 89.88 84 LEU A O 1
ATOM 664 N N . VAL A 1 85 ? -4.795 -0.990 14.893 1.00 91.69 85 VAL A N 1
ATOM 665 C CA . VAL A 1 85 ? -5.324 -2.204 14.252 1.00 91.69 85 VAL A CA 1
ATOM 666 C C . VAL A 1 85 ? -4.266 -2.866 13.373 1.00 91.69 85 VAL A C 1
ATOM 668 O O . VAL A 1 85 ? -3.934 -4.029 13.596 1.00 91.69 85 VAL A O 1
ATOM 671 N N . LEU A 1 86 ? -3.678 -2.119 12.432 1.00 90.75 86 LEU A N 1
ATOM 672 C CA . LEU A 1 86 ? -2.652 -2.646 11.525 1.00 90.75 86 LEU A CA 1
ATOM 673 C C . LEU A 1 86 ? -1.399 -3.130 12.272 1.00 90.75 86 LEU A C 1
ATOM 675 O O . LEU A 1 86 ? -0.658 -3.967 11.768 1.00 90.75 86 LEU A O 1
ATOM 679 N N . SER A 1 87 ? -1.128 -2.608 13.470 1.00 88.25 87 SER A N 1
ATOM 680 C CA . SER A 1 87 ? 0.027 -3.033 14.262 1.00 88.25 87 SER A CA 1
ATOM 681 C C . SER A 1 87 ? -0.214 -4.310 15.072 1.00 88.25 87 SER A C 1
ATOM 683 O O . SER A 1 87 ? 0.731 -5.086 15.244 1.00 88.25 87 SER A O 1
ATOM 685 N N . LEU A 1 88 ? -1.446 -4.524 15.552 1.00 87.44 88 LEU A N 1
ATOM 686 C CA . LEU A 1 88 ? -1.776 -5.555 16.540 1.00 87.44 88 LEU A CA 1
ATOM 687 C C . LEU A 1 88 ? -2.567 -6.739 15.968 1.00 87.44 88 LEU A C 1
ATOM 689 O O . LEU A 1 88 ? -2.399 -7.853 16.449 1.00 87.44 88 LEU A O 1
ATOM 693 N N . MET A 1 89 ? -3.393 -6.543 14.938 1.00 88.69 89 MET A N 1
ATOM 694 C CA . MET A 1 89 ? -4.300 -7.581 14.413 1.00 88.69 89 MET A CA 1
ATOM 695 C C . MET A 1 89 ? -3.666 -8.450 13.319 1.00 88.69 89 MET A C 1
ATOM 697 O O . MET A 1 89 ? -4.301 -8.758 12.314 1.00 88.69 89 MET A O 1
ATOM 701 N N . ARG A 1 90 ? -2.392 -8.822 13.480 1.00 86.44 90 ARG A N 1
ATOM 702 C CA . ARG A 1 90 ? -1.643 -9.584 12.463 1.00 86.44 90 ARG A CA 1
ATOM 703 C C . ARG A 1 90 ? -2.239 -10.975 12.236 1.00 86.44 90 ARG A C 1
ATOM 705 O O . ARG A 1 90 ? -2.373 -11.394 11.094 1.00 86.44 90 ARG A O 1
ATOM 712 N N . ASP A 1 91 ? -2.650 -11.642 13.312 1.00 85.44 91 ASP A N 1
ATOM 713 C CA . ASP A 1 91 ? -3.236 -12.989 13.255 1.00 85.44 91 ASP A CA 1
ATOM 714 C C . ASP A 1 91 ? -4.620 -13.012 12.583 1.00 85.44 91 ASP A C 1
ATOM 716 O O . ASP A 1 91 ? -5.027 -14.034 12.038 1.00 85.44 91 ASP A O 1
ATOM 720 N N . GLU A 1 92 ? -5.301 -11.863 12.542 1.00 88.12 92 GLU A N 1
ATOM 721 C CA . GLU A 1 92 ? -6.627 -11.684 11.936 1.00 88.12 92 GLU A CA 1
ATOM 722 C C . GLU A 1 92 ? -6.540 -10.999 10.556 1.00 88.12 92 GLU A C 1
ATOM 724 O O . GLU A 1 92 ? -7.466 -10.314 10.112 1.00 88.12 92 GLU A O 1
ATOM 729 N N . GLY A 1 93 ? -5.408 -11.156 9.855 1.00 85.69 93 GLY A N 1
ATOM 730 C CA . GLY A 1 93 ? -5.102 -10.449 8.607 1.00 85.69 93 GLY A CA 1
ATOM 731 C C . GLY A 1 93 ? -6.187 -10.556 7.530 1.00 85.69 93 GLY A C 1
ATOM 732 O O . GLY A 1 93 ? -6.524 -9.564 6.881 1.00 85.69 93 GLY A O 1
ATOM 733 N N . ASN A 1 94 ? -6.777 -11.743 7.371 1.00 87.69 94 ASN A N 1
ATOM 734 C CA . A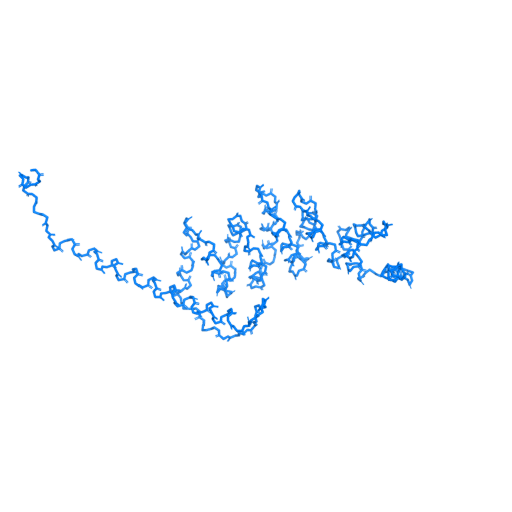SN A 1 94 ? -7.833 -11.982 6.384 1.00 87.69 94 ASN A CA 1
ATOM 735 C C . ASN A 1 94 ? -9.155 -11.281 6.744 1.00 87.69 94 ASN A C 1
ATOM 737 O O . ASN A 1 94 ? -9.873 -10.861 5.840 1.00 87.69 94 ASN A O 1
ATOM 741 N N . ASP A 1 95 ? -9.458 -11.105 8.031 1.00 88.81 95 ASP A N 1
ATOM 742 C CA . ASP A 1 95 ? -10.663 -10.395 8.474 1.00 88.81 95 ASP A CA 1
ATOM 743 C C . ASP A 1 95 ? -10.480 -8.875 8.377 1.00 88.81 95 ASP A C 1
ATOM 745 O O . ASP A 1 95 ? -11.420 -8.142 8.083 1.00 88.81 95 ASP A O 1
ATOM 749 N N . VAL A 1 96 ? -9.252 -8.377 8.553 1.00 91.81 96 VAL A N 1
ATOM 750 C CA . VAL A 1 96 ? -8.927 -6.952 8.368 1.00 91.81 96 VAL A CA 1
ATOM 751 C C . VAL A 1 96 ? -8.861 -6.562 6.881 1.00 91.81 96 VAL A C 1
ATOM 753 O O . VAL A 1 96 ? -9.015 -5.384 6.544 1.00 91.81 96 VAL A O 1
ATOM 756 N N . LEU A 1 97 ? -8.686 -7.531 5.973 1.00 93.12 97 LEU A N 1
ATOM 757 C CA . LEU A 1 97 ? -8.581 -7.313 4.524 1.00 93.12 97 LEU A CA 1
ATOM 758 C C . LEU A 1 97 ? -9.747 -6.484 3.957 1.00 93.12 97 LEU A C 1
ATOM 760 O O . LEU A 1 97 ? -9.526 -5.619 3.108 1.00 93.12 97 LEU A O 1
ATOM 764 N N . GLU A 1 98 ? -10.972 -6.686 4.457 1.00 91.94 98 GLU A N 1
ATOM 765 C CA . GLU A 1 98 ? -12.161 -5.952 3.995 1.00 91.94 98 GLU A CA 1
ATOM 766 C C . GLU A 1 98 ? -12.095 -4.439 4.277 1.00 91.94 98 GLU A C 1
ATOM 768 O O . GLU A 1 98 ? -12.744 -3.643 3.594 1.00 91.94 98 GLU A O 1
ATOM 773 N N . PHE A 1 99 ? -11.268 -4.018 5.240 1.00 93.38 99 PHE A N 1
ATOM 774 C CA . PHE A 1 99 ? -11.106 -2.619 5.638 1.00 93.38 99 PHE A CA 1
ATOM 775 C C . PHE A 1 99 ? -9.944 -1.911 4.929 1.00 93.38 99 PHE A C 1
ATOM 777 O O . PHE A 1 99 ? -9.871 -0.679 4.970 1.00 93.38 99 PHE A O 1
ATOM 784 N N . ILE A 1 100 ? -9.074 -2.641 4.218 1.00 93.81 100 ILE A N 1
ATOM 785 C CA . ILE A 1 100 ? -7.921 -2.073 3.496 1.00 93.81 100 ILE A CA 1
ATOM 786 C C . ILE A 1 100 ? -8.314 -0.930 2.541 1.00 93.81 100 ILE A C 1
ATOM 788 O O . ILE A 1 100 ? -7.640 0.106 2.573 1.00 93.81 100 ILE A O 1
ATOM 792 N N . PRO A 1 101 ? -9.404 -1.015 1.746 1.00 93.38 101 PRO A N 1
ATOM 793 C CA . PRO A 1 101 ? -9.818 0.094 0.882 1.00 93.38 101 PRO A CA 1
ATOM 794 C C . PRO A 1 101 ? -10.135 1.366 1.671 1.00 93.38 101 PRO A C 1
ATOM 796 O O . PRO A 1 101 ? -9.762 2.467 1.263 1.00 93.38 101 PRO A O 1
ATOM 799 N N . THR A 1 102 ? -10.761 1.211 2.843 1.00 92.81 102 THR A N 1
ATOM 800 C CA . THR A 1 102 ? -11.075 2.329 3.739 1.00 92.81 102 THR A CA 1
ATOM 801 C C . THR A 1 102 ? -9.798 2.989 4.246 1.00 92.81 102 THR A C 1
ATOM 803 O O . THR A 1 102 ? -9.718 4.217 4.258 1.00 92.81 102 THR A O 1
ATOM 806 N N . PHE A 1 103 ? -8.777 2.208 4.614 1.00 94.38 103 PHE A N 1
ATOM 807 C CA . PHE A 1 103 ? -7.498 2.761 5.063 1.00 94.38 103 PHE A CA 1
ATOM 808 C C . PHE A 1 103 ? -6.761 3.492 3.946 1.00 94.38 103 PHE A C 1
ATOM 810 O O . PHE A 1 103 ? -6.299 4.610 4.160 1.00 94.38 103 PHE A O 1
ATOM 817 N N . LEU A 1 104 ? -6.695 2.908 2.746 1.00 93.81 104 LEU A N 1
ATOM 818 C CA . LEU A 1 104 ? -6.050 3.542 1.594 1.00 93.81 104 LEU A CA 1
ATOM 819 C C . LEU A 1 104 ? -6.721 4.871 1.221 1.00 93.81 104 LEU A C 1
ATOM 821 O O . LEU A 1 104 ? -6.039 5.823 0.843 1.00 93.81 104 LEU A O 1
ATOM 825 N N . GLN A 1 105 ? -8.047 4.953 1.345 1.00 92.62 105 GLN A N 1
ATOM 826 C CA . GLN A 1 105 ? -8.797 6.163 1.025 1.00 92.62 105 GLN A CA 1
ATOM 827 C C . GLN A 1 105 ? -8.729 7.225 2.133 1.00 92.62 105 GLN A C 1
ATOM 829 O O . GLN A 1 105 ? -8.506 8.398 1.837 1.00 92.62 105 GLN A O 1
ATOM 834 N N . LYS A 1 106 ? -8.953 6.845 3.399 1.00 92.62 106 LYS A N 1
ATOM 835 C CA . LYS A 1 106 ? -9.027 7.798 4.520 1.00 92.62 106 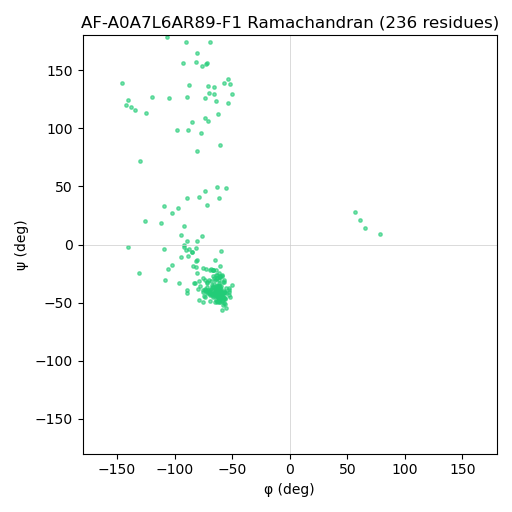LYS A CA 1
ATOM 836 C C . LYS A 1 106 ? -7.657 8.188 5.072 1.00 92.62 106 LYS A C 1
ATOM 838 O O . LYS A 1 106 ? -7.492 9.329 5.497 1.00 92.62 106 LYS A O 1
ATOM 843 N N . PHE A 1 107 ? -6.685 7.274 5.055 1.00 94.88 107 PHE A N 1
ATOM 844 C CA . PHE A 1 107 ? -5.396 7.439 5.734 1.00 94.88 107 PHE A CA 1
ATOM 845 C C . PHE A 1 107 ? -4.197 7.143 4.812 1.00 94.88 107 PHE A C 1
ATOM 847 O O . PHE A 1 107 ? -3.481 6.157 5.005 1.00 94.88 107 PHE A O 1
ATOM 854 N N . PRO A 1 108 ? -3.900 8.019 3.830 1.00 93.56 108 PRO A N 1
ATOM 855 C CA . PRO A 1 108 ? -2.770 7.849 2.911 1.00 93.56 108 PRO A CA 1
ATOM 856 C C . PRO A 1 108 ? -1.416 7.549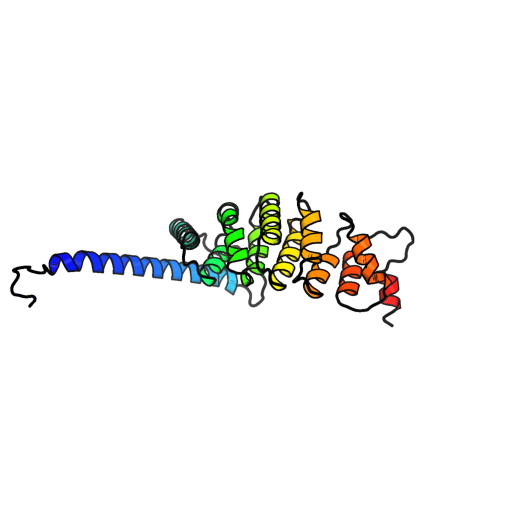 3.576 1.00 93.56 108 PRO A C 1
ATOM 858 O O . PRO A 1 108 ? -0.612 6.779 3.038 1.00 93.56 108 PRO A O 1
ATOM 861 N N . ASN A 1 109 ? -1.166 8.125 4.756 1.00 93.44 109 ASN A N 1
ATOM 862 C CA . ASN A 1 109 ? 0.084 7.961 5.504 1.00 93.44 109 ASN A CA 1
ATOM 863 C C . ASN A 1 109 ? 0.292 6.530 6.026 1.00 93.44 109 ASN A C 1
ATOM 865 O O . ASN A 1 109 ? 1.435 6.116 6.231 1.00 93.44 109 ASN A O 1
ATOM 869 N N . LEU A 1 110 ? -0.782 5.747 6.165 1.00 95.44 110 LEU A N 1
ATOM 870 C CA . LEU A 1 110 ? -0.722 4.360 6.628 1.00 95.44 110 LEU A CA 1
ATOM 871 C C . LEU A 1 110 ? -0.313 3.373 5.530 1.00 95.44 110 LEU A C 1
ATOM 873 O O . LEU A 1 110 ? -0.217 2.181 5.793 1.00 95.44 110 LEU A O 1
ATOM 877 N N . SER A 1 111 ? -0.003 3.828 4.313 1.00 95.94 111 SER A N 1
ATOM 878 C CA . SER A 1 111 ? 0.398 2.928 3.215 1.00 95.94 111 SER A CA 1
ATOM 879 C C . SER A 1 111 ? 1.626 2.075 3.539 1.00 95.94 111 SER A C 1
ATOM 881 O O . SER A 1 111 ? 1.706 0.926 3.111 1.00 95.94 111 SER A O 1
ATOM 883 N N . LYS A 1 112 ? 2.558 2.602 4.344 1.00 95.56 112 LYS A N 1
ATOM 884 C CA . LYS A 1 112 ? 3.683 1.826 4.887 1.00 95.56 112 LYS A CA 1
ATOM 885 C C . LYS A 1 112 ? 3.184 0.709 5.806 1.00 95.56 112 LYS A C 1
ATOM 887 O O . LYS A 1 112 ? 3.596 -0.434 5.650 1.00 95.56 112 LYS A O 1
ATOM 892 N N . ASN A 1 113 ? 2.287 1.021 6.737 1.00 94.62 113 ASN A N 1
ATOM 893 C CA . ASN A 1 113 ? 1.705 0.045 7.657 1.00 94.62 113 ASN A CA 1
ATOM 894 C C . ASN A 1 113 ? 0.911 -1.025 6.897 1.00 94.62 113 ASN A C 1
ATOM 896 O O . ASN A 1 113 ? 1.055 -2.199 7.205 1.00 94.62 113 ASN A O 1
ATOM 900 N N . ILE A 1 114 ? 0.151 -0.641 5.866 1.00 95.94 114 ILE A N 1
ATOM 901 C CA . ILE A 1 114 ? -0.573 -1.572 4.989 1.00 95.94 114 ILE A CA 1
ATOM 902 C C . ILE A 1 114 ? 0.399 -2.520 4.283 1.00 95.94 114 ILE A C 1
ATOM 904 O O . ILE A 1 114 ? 0.136 -3.717 4.224 1.00 95.94 114 ILE A O 1
ATOM 908 N N . TYR A 1 115 ? 1.535 -2.017 3.789 1.00 95.94 115 TYR A N 1
ATOM 909 C CA . TYR A 1 115 ? 2.573 -2.854 3.184 1.00 95.94 115 TYR A CA 1
ATOM 910 C C . TYR A 1 115 ? 3.059 -3.955 4.141 1.00 95.94 115 TYR A C 1
ATOM 912 O O . TYR A 1 115 ? 3.049 -5.126 3.763 1.00 95.94 115 TYR A O 1
ATOM 920 N N . TYR A 1 116 ? 3.431 -3.598 5.376 1.00 93.38 116 TYR A N 1
ATOM 921 C CA . TYR A 1 116 ? 3.890 -4.579 6.367 1.00 93.38 116 TYR A CA 1
ATOM 922 C C . TYR A 1 116 ? 2.765 -5.508 6.819 1.00 93.38 116 TYR A C 1
ATOM 924 O O . TYR A 1 116 ? 2.960 -6.712 6.918 1.00 93.38 116 TYR A O 1
ATOM 932 N N . PHE A 1 117 ? 1.568 -4.968 7.040 1.00 93.12 117 PHE A N 1
ATOM 933 C CA . PHE A 1 117 ? 0.411 -5.762 7.435 1.00 93.12 117 PHE A CA 1
ATOM 934 C C . PHE A 1 117 ? 0.035 -6.800 6.376 1.00 93.12 117 PHE A C 1
ATOM 936 O O . PHE A 1 117 ? -0.341 -7.921 6.708 1.00 93.12 117 PHE A O 1
ATOM 943 N N . SER A 1 118 ? 0.194 -6.450 5.096 1.00 94.38 118 SER A N 1
ATOM 944 C CA . SER A 1 118 ? -0.122 -7.339 3.981 1.00 94.38 118 SER A CA 1
ATOM 945 C C . SER A 1 118 ? 0.677 -8.639 4.026 1.00 94.38 118 SER A C 1
ATOM 947 O O . SER A 1 118 ? 0.167 -9.638 3.532 1.00 94.38 118 SER A O 1
ATOM 949 N N . ASP A 1 119 ? 1.868 -8.682 4.643 1.00 92.56 119 ASP A N 1
ATOM 950 C CA . ASP A 1 119 ? 2.630 -9.931 4.814 1.00 92.56 119 ASP A CA 1
ATOM 951 C C . ASP A 1 119 ? 1.843 -10.997 5.599 1.00 92.56 119 ASP A C 1
ATOM 953 O O . ASP A 1 119 ? 2.021 -12.185 5.334 1.00 92.56 119 ASP A O 1
ATOM 957 N N . HIS A 1 120 ? 0.917 -10.587 6.472 1.00 92.12 120 HIS A N 1
ATOM 958 C CA . HIS A 1 120 ? 0.074 -11.467 7.289 1.00 92.12 120 HIS A CA 1
ATOM 959 C C . HIS A 1 120 ? -1.250 -11.875 6.621 1.00 92.12 120 HIS A C 1
ATOM 961 O O . HIS A 1 120 ? -2.072 -12.557 7.226 1.00 92.12 120 HIS A O 1
ATOM 967 N N . ILE A 1 121 ? -1.475 -11.459 5.374 1.00 93.56 121 ILE A N 1
ATOM 968 C CA . ILE A 1 121 ? -2.667 -11.804 4.595 1.00 93.56 121 ILE A CA 1
ATOM 969 C C . ILE A 1 121 ? -2.288 -12.856 3.553 1.00 93.56 121 ILE A C 1
ATOM 971 O O . ILE A 1 121 ? -1.379 -12.633 2.746 1.00 93.56 121 ILE A O 1
ATOM 975 N N . ASP A 1 122 ? -3.000 -13.982 3.529 1.00 91.88 122 ASP A N 1
ATOM 976 C CA . ASP A 1 122 ? -2.694 -15.094 2.621 1.00 91.88 122 ASP A CA 1
ATOM 977 C C . ASP A 1 122 ? -3.133 -14.809 1.178 1.00 91.88 122 ASP A C 1
ATOM 979 O O . ASP A 1 122 ? -2.417 -15.122 0.220 1.00 91.88 122 ASP A O 1
ATOM 983 N N . ASP A 1 123 ? -4.312 -14.205 1.007 1.00 95.12 123 ASP A N 1
ATOM 984 C CA . ASP A 1 123 ? -4.909 -13.967 -0.307 1.00 95.12 123 ASP A CA 1
ATOM 985 C C . ASP A 1 123 ? -4.309 -12.732 -0.998 1.00 95.12 123 ASP A C 1
ATOM 987 O O . ASP A 1 123 ? -4.870 -11.634 -1.015 1.00 95.12 123 ASP A O 1
ATOM 991 N N . LYS A 1 124 ? -3.133 -12.923 -1.604 1.00 96.25 124 LYS A N 1
ATOM 992 C CA . LYS A 1 124 ? -2.452 -11.871 -2.375 1.00 96.25 124 LYS A CA 1
ATOM 993 C C . LYS A 1 124 ? -3.239 -11.431 -3.609 1.00 96.25 124 LYS A C 1
ATOM 995 O O . LYS A 1 124 ? -3.078 -10.294 -4.045 1.00 96.25 124 LYS A O 1
ATOM 1000 N N . GLU A 1 125 ? -4.082 -12.297 -4.173 1.00 97.50 125 GLU A N 1
ATOM 1001 C CA . GLU A 1 125 ? -4.898 -11.942 -5.337 1.00 97.50 125 GLU A CA 1
ATOM 1002 C C . GLU A 1 125 ? -5.991 -10.946 -4.937 1.00 97.50 125 GLU A C 1
ATOM 1004 O O . GLU A 1 125 ? -6.191 -9.948 -5.631 1.00 97.50 125 GLU A O 1
ATOM 1009 N N . ALA A 1 126 ? -6.625 -11.156 -3.780 1.00 96.75 126 ALA A N 1
ATOM 1010 C CA . ALA A 1 126 ? -7.568 -10.198 -3.221 1.00 96.75 126 ALA A CA 1
ATOM 1011 C C . ALA A 1 126 ? -6.899 -8.845 -2.931 1.00 96.75 126 ALA A C 1
ATOM 1013 O O . ALA A 1 126 ? -7.420 -7.814 -3.352 1.00 96.75 126 ALA A O 1
ATOM 1014 N N . ILE A 1 127 ? -5.711 -8.828 -2.310 1.00 97.25 127 ILE A N 1
ATOM 1015 C CA . ILE A 1 127 ? -4.955 -7.580 -2.082 1.00 97.25 127 ILE A CA 1
ATOM 1016 C C . ILE A 1 127 ? -4.690 -6.855 -3.408 1.00 97.25 127 ILE A C 1
ATOM 1018 O O . ILE A 1 127 ? -4.908 -5.648 -3.509 1.00 97.25 127 ILE A O 1
ATOM 1022 N N . ALA A 1 128 ? -4.249 -7.579 -4.439 1.00 97.75 128 ALA A N 1
ATOM 1023 C CA . ALA A 1 128 ? -3.958 -6.988 -5.740 1.00 97.75 128 ALA A CA 1
ATOM 1024 C C . ALA A 1 128 ? -5.208 -6.393 -6.413 1.00 97.75 128 ALA A C 1
ATOM 1026 O O . ALA A 1 128 ? -5.119 -5.299 -6.974 1.00 97.75 128 ALA A O 1
ATOM 1027 N N . SER A 1 129 ? -6.366 -7.055 -6.294 1.00 97.81 129 SER A N 1
ATOM 1028 C CA . SER A 1 129 ? -7.655 -6.518 -6.758 1.00 97.81 129 SER A CA 1
ATOM 1029 C C . SER A 1 129 ? -8.003 -5.213 -6.040 1.00 97.81 129 SER A C 1
ATOM 1031 O O . SER A 1 129 ? -8.254 -4.206 -6.697 1.00 97.81 129 SER A O 1
ATOM 1033 N N . LEU A 1 130 ? -7.924 -5.187 -4.703 1.00 96.94 130 LEU A N 1
ATOM 1034 C CA . LEU A 1 130 ? -8.248 -3.998 -3.903 1.00 96.94 130 LEU A CA 1
ATOM 1035 C C . LEU A 1 130 ? -7.324 -2.814 -4.222 1.00 96.94 130 LEU A C 1
ATOM 1037 O O . LEU A 1 130 ? -7.776 -1.673 -4.313 1.00 96.94 130 LEU A O 1
ATOM 1041 N N . VAL A 1 131 ? -6.027 -3.071 -4.420 1.00 97.00 131 VAL A N 1
ATOM 1042 C CA . VAL A 1 131 ? -5.069 -2.032 -4.828 1.00 97.00 131 VAL A CA 1
ATOM 1043 C C . VAL A 1 131 ? -5.387 -1.524 -6.236 1.00 97.00 131 VAL A C 1
ATOM 1045 O O . VAL A 1 131 ? -5.334 -0.318 -6.475 1.00 97.00 131 VAL A O 1
ATOM 1048 N N . SER A 1 132 ? -5.733 -2.418 -7.165 1.00 96.69 132 SER A N 1
ATOM 1049 C CA . SER A 1 132 ? -6.096 -2.049 -8.538 1.00 96.69 132 SER A CA 1
ATOM 1050 C C . SER A 1 132 ? -7.362 -1.189 -8.583 1.00 96.69 132 SER A C 1
ATOM 1052 O O . SER A 1 132 ? -7.411 -0.187 -9.300 1.00 96.69 132 SER A O 1
ATOM 1054 N N . GLU A 1 133 ? -8.370 -1.547 -7.789 1.00 95.88 133 GLU A N 1
ATOM 1055 C CA . GLU A 1 133 ? -9.594 -0.765 -7.603 1.00 95.88 133 GLU A CA 1
ATOM 1056 C C . GLU A 1 133 ? -9.274 0.610 -7.006 1.00 95.88 133 GLU A C 1
ATOM 1058 O O . GLU A 1 133 ? -9.673 1.630 -7.564 1.00 95.88 133 GLU A O 1
ATOM 1063 N N . HIS A 1 134 ? -8.455 0.670 -5.949 1.00 95.62 134 HIS A N 1
ATOM 1064 C CA . HIS A 1 134 ? -8.042 1.939 -5.344 1.00 95.62 134 HIS A CA 1
ATOM 1065 C C . HIS A 1 134 ? -7.315 2.860 -6.337 1.00 95.62 134 HIS A C 1
ATOM 1067 O O . HIS A 1 134 ? -7.615 4.050 -6.393 1.00 95.62 134 HIS A O 1
ATOM 1073 N N . LEU A 1 135 ? -6.399 2.324 -7.153 1.00 94.88 135 LEU A N 1
ATOM 1074 C CA . LEU A 1 135 ? -5.701 3.096 -8.190 1.00 94.88 135 LEU A CA 1
ATOM 1075 C C . LEU A 1 135 ? -6.644 3.646 -9.272 1.00 94.88 135 LEU A C 1
ATOM 1077 O O . LEU A 1 135 ? -6.315 4.649 -9.904 1.00 94.88 135 LEU A O 1
ATOM 1081 N N . SER A 1 136 ? -7.786 2.993 -9.490 1.00 91.25 136 SER A N 1
ATOM 1082 C CA . SER A 1 136 ? -8.766 3.376 -10.510 1.00 91.25 136 SER A CA 1
ATOM 1083 C C . SER A 1 136 ? -9.798 4.378 -9.986 1.00 91.25 136 SER A C 1
ATOM 1085 O O . SER A 1 136 ? -10.172 5.306 -10.705 1.00 91.25 136 SER A O 1
ATOM 1087 N N . ASP A 1 137 ? -10.238 4.203 -8.739 1.00 90.06 137 ASP A N 1
ATOM 1088 C CA . ASP A 1 137 ? -11.397 4.906 -8.179 1.00 90.06 137 ASP A CA 1
ATOM 1089 C C . ASP A 1 137 ? -11.029 6.073 -7.252 1.00 90.06 137 ASP A C 1
ATOM 1091 O O . ASP A 1 137 ? -11.873 6.929 -6.966 1.00 90.06 137 ASP A O 1
ATOM 1095 N N . ALA A 1 138 ? -9.793 6.137 -6.750 1.00 87.38 138 ALA A N 1
ATOM 1096 C CA . ALA A 1 138 ? -9.409 7.179 -5.805 1.00 87.38 138 ALA A CA 1
ATOM 1097 C C . ALA A 1 138 ? -9.320 8.563 -6.468 1.00 87.38 138 ALA A C 1
ATOM 1099 O O . ALA A 1 138 ? -8.637 8.769 -7.469 1.00 87.38 138 ALA A O 1
ATOM 1100 N N . GLU A 1 139 ? -9.961 9.555 -5.844 1.00 82.81 139 GLU A N 1
ATOM 1101 C CA . GLU A 1 139 ? -9.940 10.948 -6.311 1.00 82.81 139 GLU A CA 1
ATOM 1102 C C . GLU A 1 139 ? -8.531 11.559 -6.236 1.00 82.81 139 GLU A C 1
ATOM 1104 O O . GLU A 1 139 ? -8.111 12.308 -7.121 1.00 82.81 139 GLU A O 1
ATOM 1109 N N . VAL A 1 140 ? -7.787 11.227 -5.178 1.00 88.00 140 VAL A N 1
ATOM 1110 C CA . VAL A 1 140 ? -6.418 11.692 -4.952 1.00 88.00 140 VAL A CA 1
ATOM 1111 C C . VAL A 1 140 ? -5.589 10.554 -4.375 1.00 88.00 140 VAL A C 1
ATOM 1113 O O . VAL A 1 140 ? -5.915 10.022 -3.319 1.00 88.00 140 VAL A O 1
ATOM 1116 N N . ILE A 1 141 ? -4.477 10.241 -5.040 1.00 95.44 141 ILE A N 1
ATOM 1117 C CA . ILE A 1 141 ? -3.458 9.305 -4.550 1.00 95.44 141 ILE A CA 1
ATOM 1118 C C . ILE A 1 141 ? -2.142 10.056 -4.420 1.00 95.44 141 ILE A C 1
ATOM 1120 O O . ILE A 1 141 ? -1.698 10.701 -5.374 1.00 95.44 141 ILE A O 1
ATOM 1124 N N . THR A 1 142 ? -1.515 10.001 -3.251 1.00 95.62 142 THR A N 1
ATOM 1125 C CA . THR A 1 142 ? -0.243 10.704 -3.027 1.00 95.62 142 THR A CA 1
ATOM 1126 C C . THR A 1 142 ? 0.950 9.916 -3.576 1.00 95.62 142 THR A C 1
ATOM 1128 O O . THR A 1 142 ? 0.909 8.692 -3.687 1.00 95.62 142 THR A O 1
ATOM 1131 N N . GLU A 1 143 ? 2.056 10.607 -3.866 1.00 96.06 143 GLU A N 1
ATOM 1132 C CA . GLU A 1 143 ? 3.336 9.975 -4.231 1.00 96.06 143 GLU A CA 1
ATOM 1133 C C . GLU A 1 143 ? 3.782 8.928 -3.197 1.00 96.06 143 GLU A C 1
ATOM 1135 O O . GLU A 1 143 ? 4.278 7.863 -3.562 1.00 96.06 143 GLU A O 1
ATOM 1140 N N . TYR A 1 144 ? 3.576 9.218 -1.909 1.00 96.06 144 TYR A N 1
ATOM 1141 C CA . TYR A 1 144 ? 3.922 8.314 -0.818 1.00 96.06 144 TYR A CA 1
ATOM 1142 C C . TYR A 1 144 ? 3.141 6.997 -0.903 1.00 96.06 144 TYR A C 1
ATOM 1144 O O . TYR A 1 144 ? 3.731 5.927 -0.756 1.00 96.06 144 TYR A O 1
ATOM 1152 N N . GLN A 1 145 ? 1.839 7.058 -1.210 1.00 97.31 145 GLN A N 1
ATOM 1153 C CA . GLN A 1 145 ? 1.030 5.855 -1.427 1.00 97.31 145 GLN A CA 1
ATOM 1154 C C . GLN A 1 145 ? 1.547 5.068 -2.628 1.00 97.31 145 GLN A C 1
ATOM 1156 O O . GLN A 1 145 ? 1.821 3.882 -2.495 1.00 97.31 145 GLN A O 1
ATOM 1161 N N . LEU A 1 146 ? 1.762 5.725 -3.773 1.00 97.94 146 LEU A N 1
ATOM 1162 C CA . LEU A 1 146 ? 2.269 5.067 -4.985 1.00 97.94 146 LEU A CA 1
ATOM 1163 C C . LEU A 1 146 ? 3.599 4.351 -4.739 1.00 97.94 146 LEU A C 1
ATOM 1165 O O . LEU A 1 146 ? 3.794 3.229 -5.202 1.00 97.94 146 LEU A O 1
ATOM 1169 N N . PHE A 1 147 ? 4.502 4.973 -3.980 1.00 97.88 147 PHE A N 1
ATOM 1170 C CA . PHE A 1 147 ? 5.773 4.360 -3.614 1.00 97.88 147 PHE A CA 1
ATOM 1171 C C . PHE A 1 147 ? 5.578 3.070 -2.802 1.00 97.88 147 PHE A C 1
ATOM 1173 O O . PHE A 1 147 ? 6.156 2.036 -3.145 1.00 97.88 147 PHE A O 1
ATOM 1180 N N . TRP A 1 148 ? 4.747 3.102 -1.755 1.00 98.00 148 TRP A N 1
ATOM 1181 C CA . TRP A 1 148 ? 4.498 1.926 -0.911 1.00 98.00 148 TRP A CA 1
ATOM 1182 C C . TRP A 1 148 ? 3.656 0.851 -1.602 1.00 98.00 148 TRP A C 1
ATOM 1184 O O . TRP A 1 148 ? 3.918 -0.333 -1.406 1.00 98.00 148 TRP A O 1
ATOM 1194 N N . LEU A 1 149 ? 2.727 1.226 -2.482 1.00 97.94 149 LEU A N 1
ATOM 1195 C CA . LEU A 1 149 ? 2.027 0.283 -3.356 1.00 97.94 149 LEU A CA 1
ATOM 1196 C C . LEU A 1 149 ? 2.997 -0.382 -4.344 1.00 97.94 149 LEU A C 1
ATOM 1198 O O . LEU A 1 149 ? 2.904 -1.583 -4.581 1.00 97.94 149 LEU A O 1
ATOM 1202 N N . GLY A 1 150 ? 3.989 0.354 -4.856 1.00 97.88 150 GLY A N 1
ATOM 1203 C CA . GLY A 1 150 ? 5.077 -0.211 -5.658 1.00 97.88 150 GLY A CA 1
ATOM 1204 C C . GLY A 1 150 ? 5.955 -1.187 -4.865 1.00 97.88 150 GLY A C 1
A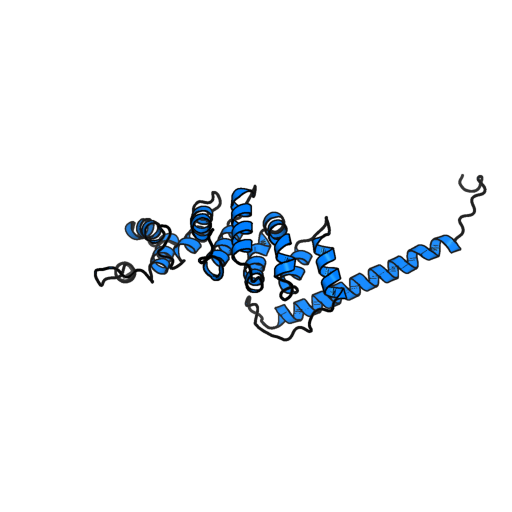TOM 1205 O O . GLY A 1 150 ? 6.339 -2.234 -5.384 1.00 97.88 150 GLY A O 1
ATOM 1206 N N . LYS A 1 151 ? 6.234 -0.886 -3.588 1.00 97.94 151 LYS A N 1
ATOM 1207 C CA . LYS A 1 151 ? 6.911 -1.814 -2.664 1.00 97.94 151 LYS A CA 1
ATOM 1208 C C . LYS A 1 151 ? 6.098 -3.085 -2.427 1.00 97.94 151 LYS A C 1
ATOM 1210 O O . LYS A 1 151 ? 6.677 -4.164 -2.490 1.00 97.94 151 LYS A O 1
ATOM 1215 N N . LEU A 1 152 ? 4.794 -2.953 -2.190 1.00 97.88 152 LEU A N 1
ATOM 1216 C CA . LEU A 1 152 ? 3.875 -4.076 -1.993 1.00 97.88 152 LEU A CA 1
ATOM 1217 C C . LEU A 1 152 ? 3.803 -4.964 -3.236 1.00 97.88 152 LEU A C 1
ATOM 1219 O O . LEU A 1 152 ? 3.880 -6.188 -3.147 1.00 97.88 152 LEU A O 1
ATOM 1223 N N . LEU A 1 153 ? 3.723 -4.339 -4.410 1.00 97.88 153 LEU A N 1
ATOM 1224 C CA . LEU A 1 153 ? 3.744 -5.037 -5.684 1.00 97.88 153 LEU A CA 1
ATOM 1225 C C . LEU A 1 153 ? 5.019 -5.868 -5.850 1.00 97.88 153 LEU A C 1
ATOM 1227 O O . LEU A 1 153 ? 4.920 -7.066 -6.105 1.00 97.88 153 LEU A O 1
ATOM 1231 N N . GLU A 1 154 ? 6.188 -5.248 -5.657 1.00 96.56 154 GLU A N 1
ATOM 1232 C CA . GLU A 1 154 ? 7.506 -5.893 -5.751 1.00 96.56 154 GLU A CA 1
ATOM 1233 C C . GLU A 1 154 ? 7.640 -7.104 -4.820 1.00 96.56 154 GLU A C 1
ATOM 1235 O O . GLU A 1 154 ? 8.151 -8.141 -5.242 1.00 96.56 154 GLU A O 1
ATOM 1240 N N . SER A 1 155 ? 7.222 -6.968 -3.559 1.00 95.81 155 SER A N 1
ATOM 1241 C CA . SER A 1 155 ? 7.436 -7.999 -2.542 1.00 95.81 155 SER A CA 1
ATOM 1242 C C . SER A 1 155 ? 6.433 -9.145 -2.629 1.00 95.81 155 SER A C 1
ATOM 1244 O O . SER A 1 155 ? 6.812 -10.294 -2.407 1.00 95.81 155 SER A O 1
ATOM 1246 N N . GLN A 1 156 ? 5.166 -8.844 -2.926 1.00 96.25 156 GLN A N 1
ATOM 1247 C CA . GLN A 1 156 ? 4.065 -9.773 -2.664 1.00 96.25 156 GLN A CA 1
ATOM 1248 C C . GLN A 1 156 ? 3.121 -9.994 -3.854 1.00 96.25 156 GLN A C 1
ATOM 1250 O O . GLN A 1 156 ? 2.491 -11.048 -3.905 1.00 96.25 156 GLN A O 1
ATOM 1255 N N . LEU A 1 157 ? 2.999 -9.056 -4.808 1.00 97.56 157 LEU A N 1
ATOM 1256 C CA . LEU A 1 157 ? 1.917 -9.109 -5.812 1.00 97.56 157 LEU A CA 1
ATOM 1257 C C . LEU A 1 157 ? 2.367 -9.444 -7.245 1.00 97.56 157 LEU A C 1
ATOM 1259 O O . LEU A 1 157 ? 1.514 -9.630 -8.111 1.00 97.56 157 LEU A O 1
ATOM 1263 N N . LEU A 1 158 ? 3.667 -9.585 -7.534 1.00 96.50 158 LEU A N 1
ATOM 1264 C CA . LEU A 1 158 ? 4.168 -9.894 -8.893 1.00 96.50 158 LEU A CA 1
ATOM 1265 C C . LEU A 1 158 ? 3.676 -11.232 -9.485 1.00 96.50 158 LEU A C 1
ATOM 1267 O O . LEU A 1 158 ? 3.788 -11.457 -10.696 1.00 96.50 158 LEU A O 1
ATOM 1271 N N . SER A 1 159 ? 3.185 -12.153 -8.656 1.00 95.81 159 SER A N 1
ATOM 1272 C CA . SER A 1 159 ? 2.621 -13.440 -9.083 1.00 95.81 159 SER A CA 1
ATOM 1273 C C . SER A 1 159 ? 1.123 -13.383 -9.401 1.00 95.81 159 SER A C 1
ATOM 1275 O O . SER A 1 159 ? 0.601 -14.352 -9.951 1.00 95.81 159 SER A O 1
ATOM 1277 N N . THR A 1 160 ? 0.451 -12.278 -9.073 1.00 97.38 160 THR A N 1
ATOM 1278 C CA . THR A 1 160 ? -1.003 -12.114 -9.217 1.00 97.38 160 THR A CA 1
ATOM 1279 C C . THR A 1 160 ? -1.405 -11.775 -10.649 1.00 97.38 160 THR A C 1
ATOM 1281 O O . THR A 1 160 ? -0.574 -11.371 -11.471 1.00 97.38 160 THR A O 1
ATOM 1284 N N . SER A 1 161 ? -2.694 -11.917 -10.964 1.00 96.69 161 SER A N 1
ATOM 1285 C CA . SER A 1 161 ? -3.207 -11.593 -12.302 1.00 96.69 161 SER A CA 1
ATOM 1286 C C . SER A 1 161 ? -3.188 -10.091 -12.617 1.00 96.69 161 SER A C 1
ATOM 1288 O O . SER A 1 161 ? -3.096 -9.717 -13.784 1.00 96.69 161 SER A O 1
ATOM 1290 N N . HIS A 1 162 ? -3.167 -9.245 -11.586 1.00 96.88 162 HIS A N 1
ATOM 1291 C CA . HIS A 1 162 ? -3.173 -7.784 -11.696 1.00 96.88 162 HIS A CA 1
ATOM 1292 C C . HIS A 1 162 ? -1.768 -7.170 -11.825 1.00 96.88 162 HIS A C 1
ATOM 1294 O O . HIS A 1 162 ? -1.638 -5.961 -12.006 1.00 96.88 162 HIS A O 1
ATOM 1300 N N . ALA A 1 163 ? -0.699 -7.971 -11.744 1.00 97.19 163 ALA A N 1
ATOM 1301 C CA . ALA A 1 163 ? 0.675 -7.470 -11.677 1.00 97.19 163 ALA A CA 1
ATOM 1302 C C . ALA A 1 163 ? 1.053 -6.533 -12.841 1.00 97.19 163 ALA A C 1
ATOM 1304 O O . ALA A 1 163 ? 1.694 -5.509 -12.609 1.00 97.19 163 ALA A O 1
ATOM 1305 N N . SER A 1 164 ? 0.651 -6.852 -14.080 1.00 96.06 164 SER A N 1
ATOM 1306 C CA . SER A 1 164 ? 0.934 -6.000 -15.247 1.00 96.06 164 SER A CA 1
ATOM 1307 C C . SER A 1 164 ? 0.296 -4.624 -15.122 1.00 96.06 164 SER A C 1
ATOM 1309 O O . SER A 1 164 ? 0.947 -3.610 -15.368 1.00 96.06 164 SER A O 1
ATOM 1311 N N . ASP A 1 165 ? -0.970 -4.606 -14.723 1.00 96.06 165 ASP A N 1
ATOM 1312 C CA . ASP A 1 165 ? -1.779 -3.398 -14.699 1.00 96.06 165 ASP A CA 1
ATOM 1313 C C . ASP A 1 165 ? -1.337 -2.524 -13.531 1.00 96.06 165 ASP A C 1
ATOM 1315 O O . ASP A 1 165 ? -1.170 -1.323 -13.698 1.00 96.06 165 ASP A O 1
ATOM 1319 N N . LEU A 1 166 ? -1.017 -3.126 -12.381 1.00 97.56 166 LEU A N 1
ATOM 1320 C CA . LEU A 1 166 ? -0.447 -2.415 -11.238 1.00 97.56 166 LEU A CA 1
ATOM 1321 C C . LEU A 1 166 ? 0.904 -1.765 -11.571 1.00 97.56 166 LEU A C 1
ATOM 1323 O O . LEU A 1 166 ? 1.113 -0.606 -11.216 1.00 97.56 166 LEU A O 1
ATOM 1327 N N . LEU A 1 167 ? 1.806 -2.465 -12.274 1.00 97.44 167 LEU A N 1
ATOM 1328 C CA . LEU A 1 167 ? 3.098 -1.898 -12.689 1.00 97.44 167 LEU A CA 1
ATOM 1329 C C . LEU A 1 167 ? 2.899 -0.629 -13.528 1.00 97.44 167 LEU A C 1
ATOM 1331 O O . LEU A 1 167 ? 3.498 0.407 -13.235 1.00 97.44 167 LEU A O 1
ATOM 1335 N N . ILE A 1 168 ? 2.043 -0.712 -14.549 1.00 95.31 168 ILE A N 1
ATOM 1336 C CA . ILE A 1 168 ? 1.789 0.392 -15.479 1.00 95.31 168 ILE A CA 1
ATOM 1337 C C . ILE A 1 168 ? 1.035 1.518 -14.773 1.00 95.31 168 ILE A C 1
ATOM 1339 O O . ILE A 1 168 ? 1.467 2.667 -14.826 1.00 95.31 168 ILE A O 1
ATOM 1343 N N . ASN A 1 169 ? -0.041 1.196 -14.053 1.00 96.12 169 ASN A N 1
ATOM 1344 C CA . ASN A 1 169 ? -0.885 2.186 -13.395 1.00 96.12 169 ASN A CA 1
ATOM 1345 C C . ASN A 1 169 ? -0.102 2.986 -12.354 1.00 96.12 169 ASN A C 1
ATOM 1347 O O . ASN A 1 169 ? -0.260 4.199 -12.300 1.00 96.12 169 ASN A O 1
ATOM 1351 N N . ILE A 1 170 ? 0.783 2.358 -11.569 1.00 97.25 170 ILE A N 1
ATOM 1352 C CA . ILE A 1 170 ? 1.623 3.083 -10.601 1.00 97.25 170 ILE A CA 1
ATOM 1353 C C . ILE A 1 170 ? 2.673 3.946 -11.319 1.00 97.25 170 ILE A C 1
ATOM 1355 O O . ILE A 1 170 ? 2.911 5.096 -10.933 1.00 97.25 170 ILE A O 1
ATOM 1359 N N . PHE A 1 171 ? 3.308 3.420 -12.370 1.00 97.00 171 PHE A N 1
ATOM 1360 C CA . PHE A 1 171 ? 4.341 4.145 -13.113 1.00 97.00 171 PHE A CA 1
ATOM 1361 C C . PHE A 1 171 ? 3.785 5.375 -13.848 1.00 97.00 171 PHE A C 1
ATOM 1363 O O . PHE A 1 171 ? 4.373 6.459 -13.792 1.00 97.00 171 PHE A O 1
ATOM 1370 N N . GLU A 1 172 ? 2.635 5.224 -14.502 1.00 95.31 172 GLU A N 1
ATOM 1371 C CA . GLU A 1 172 ? 2.011 6.256 -15.335 1.00 95.31 172 GLU A CA 1
ATOM 1372 C C . GLU A 1 172 ? 1.013 7.140 -14.575 1.00 95.31 172 GLU A C 1
ATOM 1374 O O . GLU A 1 172 ? 0.486 8.096 -15.150 1.00 95.31 172 GLU A O 1
ATOM 1379 N N . HIS A 1 173 ? 0.769 6.876 -13.285 1.00 95.94 173 HIS A N 1
ATOM 1380 C CA . HIS A 1 173 ? -0.168 7.664 -12.488 1.00 95.94 173 HIS A CA 1
ATOM 1381 C C . HIS A 1 173 ? 0.157 9.168 -12.552 1.00 95.94 173 HIS A C 1
ATOM 1383 O O . HIS A 1 173 ? 1.319 9.578 -12.496 1.00 95.94 173 HIS A O 1
ATOM 1389 N N . GLN A 1 174 ? -0.874 10.019 -12.588 1.00 93.62 174 GLN A N 1
ATOM 1390 C CA . GLN A 1 174 ? -0.715 11.479 -12.707 1.00 93.62 174 GLN A CA 1
ATOM 1391 C C . GLN A 1 174 ? 0.141 12.105 -11.591 1.00 93.62 174 GLN A C 1
ATOM 1393 O O . GLN A 1 174 ? 0.865 13.069 -11.826 1.00 93.62 174 GLN A O 1
ATOM 1398 N N . ASN A 1 175 ? 0.086 11.522 -10.390 1.00 94.69 175 ASN A N 1
ATOM 1399 C CA . ASN A 1 175 ? 0.863 11.948 -9.221 1.00 94.69 175 ASN A CA 1
ATOM 1400 C C . ASN A 1 175 ? 2.176 11.163 -9.055 1.00 94.69 175 ASN A C 1
ATOM 1402 O O . ASN A 1 175 ? 2.844 11.291 -8.032 1.00 94.69 175 ASN A O 1
ATOM 1406 N N . SER A 1 176 ? 2.536 10.337 -10.041 1.00 95.25 176 SER A N 1
ATOM 1407 C CA . SER A 1 176 ? 3.797 9.605 -10.061 1.00 95.25 176 SER A CA 1
ATOM 1408 C C . SER A 1 176 ? 4.947 10.561 -10.375 1.00 95.25 176 SER A C 1
ATOM 1410 O O . SER A 1 176 ? 4.931 11.292 -11.371 1.00 95.25 176 SER A O 1
ATOM 1412 N N . THR A 1 177 ? 5.947 10.552 -9.508 1.00 95.75 177 THR A N 1
ATOM 1413 C CA . THR A 1 177 ? 7.164 11.368 -9.550 1.00 95.75 177 THR A CA 1
ATOM 1414 C C . THR A 1 177 ? 8.359 10.505 -9.947 1.00 95.75 177 THR A C 1
ATOM 1416 O O . THR A 1 177 ? 8.257 9.285 -10.073 1.00 95.75 177 THR A O 1
ATOM 1419 N N . ASP A 1 178 ? 9.541 11.113 -10.054 1.00 96.12 178 ASP A N 1
ATOM 1420 C CA . ASP A 1 178 ? 10.773 10.360 -10.281 1.00 96.12 178 ASP A CA 1
ATOM 1421 C C . ASP A 1 178 ? 11.039 9.298 -9.202 1.00 96.12 178 ASP A C 1
ATOM 1423 O O . ASP A 1 178 ? 11.626 8.268 -9.514 1.00 96.12 178 ASP A O 1
ATOM 1427 N N . ILE A 1 179 ? 10.600 9.506 -7.954 1.00 96.06 179 ILE A N 1
ATOM 1428 C CA . ILE A 1 179 ? 10.838 8.566 -6.847 1.00 96.06 179 ILE A CA 1
ATOM 1429 C C . ILE A 1 179 ? 9.921 7.344 -6.966 1.00 96.06 179 ILE A C 1
ATOM 1431 O O . ILE A 1 179 ? 10.390 6.206 -6.911 1.00 96.06 179 ILE A O 1
ATOM 1435 N N . SER A 1 180 ? 8.619 7.561 -7.161 1.00 96.69 180 SER A N 1
ATOM 1436 C CA . SER A 1 180 ? 7.647 6.465 -7.300 1.00 96.69 180 SER A CA 1
ATOM 1437 C C . SER A 1 180 ? 7.862 5.682 -8.600 1.00 96.69 180 SER A C 1
ATOM 1439 O O . SER A 1 180 ? 7.857 4.451 -8.579 1.00 96.69 180 SER A O 1
ATOM 1441 N N . ARG A 1 181 ? 8.196 6.357 -9.709 1.00 98.00 181 ARG A N 1
ATOM 1442 C CA . ARG A 1 181 ? 8.612 5.692 -10.956 1.00 98.00 181 ARG A CA 1
ATOM 1443 C C . ARG A 1 181 ? 9.921 4.932 -10.816 1.00 98.00 181 ARG A C 1
ATOM 1445 O O . ARG A 1 181 ? 10.017 3.808 -11.305 1.00 98.00 181 ARG A O 1
ATOM 1452 N N . ALA A 1 182 ? 10.919 5.506 -10.138 1.00 97.56 182 ALA A N 1
ATOM 1453 C CA . ALA A 1 182 ? 12.170 4.805 -9.863 1.00 97.56 182 ALA A CA 1
ATOM 1454 C C . ALA A 1 182 ? 11.910 3.505 -9.100 1.00 97.56 182 ALA A C 1
ATOM 1456 O O . ALA A 1 182 ? 12.498 2.486 -9.445 1.00 97.56 182 ALA A O 1
ATOM 1457 N N . LYS A 1 183 ? 10.979 3.495 -8.136 1.00 97.88 183 LYS A N 1
ATOM 1458 C CA . LYS A 1 183 ? 10.631 2.260 -7.429 1.00 97.88 183 LYS A CA 1
ATOM 1459 C C . LYS A 1 183 ? 10.145 1.171 -8.383 1.00 97.88 183 LYS A C 1
ATOM 1461 O O . LYS A 1 183 ? 10.635 0.052 -8.292 1.00 97.88 183 LYS A O 1
ATOM 1466 N N . ILE A 1 184 ? 9.268 1.492 -9.333 1.00 98.19 184 ILE A N 1
ATOM 1467 C CA . ILE A 1 184 ? 8.798 0.520 -10.333 1.00 98.19 184 ILE A CA 1
ATOM 1468 C C . ILE A 1 184 ? 9.934 0.050 -11.257 1.00 98.19 184 ILE A C 1
ATOM 1470 O O . ILE A 1 184 ? 10.066 -1.146 -11.509 1.00 98.19 184 ILE A O 1
ATOM 1474 N N . LEU A 1 185 ? 10.801 0.957 -11.716 1.00 97.12 185 LEU A N 1
ATOM 1475 C CA . LEU A 1 185 ? 11.937 0.609 -12.584 1.00 97.12 185 LEU A CA 1
ATOM 1476 C C . LEU A 1 185 ? 12.990 -0.261 -11.883 1.00 97.12 185 LEU A C 1
ATOM 1478 O O . LEU A 1 185 ? 13.690 -1.015 -12.550 1.00 97.12 185 LEU A O 1
ATOM 1482 N N . GLU A 1 186 ? 13.114 -0.170 -10.561 1.00 96.69 186 GLU A N 1
ATOM 1483 C CA . GLU A 1 186 ? 14.064 -0.960 -9.770 1.00 96.69 186 GLU A CA 1
ATOM 1484 C C . GLU A 1 186 ? 13.663 -2.442 -9.646 1.00 96.69 186 GLU A C 1
ATOM 1486 O O . GLU A 1 186 ? 14.513 -3.299 -9.364 1.00 96.69 186 GLU A O 1
ATOM 1491 N N . ILE A 1 187 ? 12.379 -2.750 -9.862 1.00 96.31 187 ILE A N 1
ATOM 1492 C CA . ILE A 1 187 ? 11.846 -4.110 -9.777 1.00 96.31 187 ILE A CA 1
ATOM 1493 C C . ILE A 1 187 ? 12.511 -4.960 -10.871 1.00 96.31 187 ILE A C 1
ATOM 1495 O O . ILE A 1 187 ? 12.398 -4.628 -12.057 1.00 96.31 187 ILE A O 1
ATOM 1499 N N . PRO A 1 188 ? 13.176 -6.079 -10.520 1.00 94.12 188 PRO A N 1
ATOM 1500 C CA . PRO A 1 188 ? 13.887 -6.929 -11.473 1.00 94.12 188 PRO A CA 1
ATOM 1501 C C . PRO A 1 188 ? 12.945 -7.850 -12.269 1.00 94.12 188 PRO A C 1
ATOM 1503 O O . PRO A 1 188 ? 13.229 -9.026 -12.485 1.00 94.12 188 PRO A O 1
ATOM 1506 N N . GLU A 1 189 ? 11.795 -7.327 -12.689 1.00 93.25 189 GLU A N 1
ATOM 1507 C CA . GLU A 1 189 ? 10.824 -8.035 -13.514 1.00 93.25 189 GLU A CA 1
ATOM 1508 C C . GLU A 1 189 ? 11.174 -7.862 -15.000 1.00 93.25 189 GLU A C 1
ATOM 1510 O O . GLU A 1 189 ? 11.537 -6.771 -15.451 1.00 93.25 189 GLU A O 1
ATOM 1515 N N . LEU A 1 190 ? 11.084 -8.953 -15.764 1.00 91.19 190 LEU A N 1
ATOM 1516 C CA . LEU A 1 190 ? 11.366 -8.980 -17.206 1.00 91.19 190 LEU A CA 1
ATOM 1517 C C . LEU A 1 190 ? 10.089 -9.085 -18.045 1.00 91.19 190 LEU A C 1
ATOM 1519 O O . LEU A 1 190 ? 10.099 -8.769 -19.235 1.00 91.19 190 LEU A O 1
ATOM 1523 N N . ARG A 1 191 ? 8.995 -9.557 -17.441 1.00 91.56 191 ARG A N 1
ATOM 1524 C CA . ARG A 1 191 ? 7.671 -9.628 -18.061 1.00 91.56 191 ARG A CA 1
ATOM 1525 C C . ARG A 1 191 ? 7.092 -8.220 -18.251 1.00 91.56 191 ARG A C 1
ATOM 1527 O O . ARG A 1 191 ? 7.659 -7.218 -17.821 1.00 91.56 191 ARG A O 1
ATOM 1534 N N . PHE A 1 192 ? 5.942 -8.159 -18.919 1.00 92.94 192 PHE A N 1
ATOM 1535 C CA . PHE A 1 192 ? 5.096 -6.959 -18.997 1.00 92.94 192 PHE A CA 1
ATOM 1536 C C . PHE A 1 192 ? 5.747 -5.721 -19.646 1.00 92.94 192 PHE A C 1
ATOM 1538 O O . PHE A 1 192 ? 5.295 -4.607 -19.428 1.00 92.94 192 PHE A O 1
ATOM 1545 N N . GLY A 1 193 ? 6.799 -5.898 -20.456 1.00 90.94 193 GLY A N 1
ATOM 1546 C CA . GLY A 1 193 ? 7.472 -4.787 -21.146 1.00 90.94 193 GLY A CA 1
ATOM 1547 C C . GLY A 1 193 ? 8.432 -3.976 -20.267 1.00 90.94 193 GLY A C 1
ATOM 1548 O O . GLY A 1 193 ? 8.962 -2.964 -20.715 1.00 90.94 193 GLY A O 1
ATOM 1549 N N . MET A 1 194 ? 8.714 -4.430 -19.041 1.00 93.75 194 MET A N 1
ATOM 1550 C CA . MET A 1 194 ? 9.571 -3.705 -18.096 1.00 93.75 194 MET A CA 1
ATOM 1551 C C . MET A 1 194 ? 11.006 -3.496 -18.598 1.00 93.75 194 MET A C 1
ATOM 1553 O O . MET A 1 194 ? 11.615 -2.468 -18.309 1.00 93.75 194 MET A O 1
ATOM 1557 N N . ALA A 1 195 ? 11.550 -4.441 -19.372 1.00 91.94 195 ALA A N 1
ATOM 1558 C CA . ALA A 1 195 ? 12.879 -4.298 -19.968 1.00 91.94 195 ALA A CA 1
ATOM 1559 C C . ALA A 1 195 ? 12.937 -3.139 -20.980 1.00 91.94 195 ALA A C 1
ATOM 1561 O O . ALA A 1 195 ? 13.873 -2.342 -20.951 1.00 91.94 195 ALA A O 1
ATOM 1562 N N . ASP A 1 196 ? 11.910 -3.005 -21.823 1.00 91.88 196 ASP A N 1
ATOM 1563 C CA . ASP A 1 196 ? 11.832 -1.925 -22.809 1.00 91.88 196 ASP A CA 1
ATOM 1564 C C . ASP A 1 196 ? 11.675 -0.567 -22.112 1.00 91.88 196 ASP A C 1
ATOM 1566 O O . ASP A 1 196 ? 12.376 0.386 -22.452 1.00 91.88 196 ASP A O 1
ATOM 1570 N N . LEU A 1 197 ? 10.838 -0.505 -21.069 1.00 93.06 197 LEU A N 1
ATOM 1571 C CA . LEU A 1 197 ? 10.641 0.699 -20.258 1.00 93.06 197 LEU A CA 1
ATOM 1572 C C . LEU A 1 197 ? 11.956 1.189 -19.621 1.00 93.06 197 LEU A C 1
ATOM 1574 O O . LEU A 1 197 ? 12.260 2.381 -19.623 1.00 93.06 197 LEU A O 1
ATOM 1578 N N . ARG A 1 198 ? 12.782 0.267 -19.113 1.00 94.06 198 ARG A N 1
ATOM 1579 C CA . ARG A 1 198 ? 14.109 0.588 -18.558 1.00 94.06 198 ARG A CA 1
ATOM 1580 C C . ARG A 1 198 ? 15.103 1.023 -19.633 1.00 94.06 198 ARG A C 1
ATOM 1582 O O . ARG A 1 198 ? 15.872 1.963 -19.411 1.00 94.06 198 ARG A O 1
ATOM 1589 N N . GLU A 1 199 ? 15.084 0.385 -20.802 1.00 91.44 199 GLU A N 1
ATOM 1590 C CA . GLU A 1 199 ? 15.970 0.729 -21.920 1.00 91.44 199 GLU A CA 1
ATOM 1591 C C . GLU A 1 199 ? 15.780 2.182 -22.374 1.00 91.44 199 GLU A C 1
ATOM 1593 O O . GLU A 1 199 ? 16.757 2.862 -22.704 1.00 91.44 199 GLU A O 1
ATOM 1598 N N . GLU A 1 200 ? 14.549 2.703 -22.337 1.00 91.75 200 GLU A N 1
ATOM 1599 C CA . GLU A 1 200 ? 14.273 4.106 -22.658 1.00 91.75 200 GLU A CA 1
ATOM 1600 C C . GLU A 1 200 ? 15.077 5.069 -21.780 1.00 91.75 200 GLU A C 1
ATOM 1602 O O . GLU A 1 200 ? 15.654 6.033 -22.292 1.00 91.75 200 GLU A O 1
ATOM 1607 N N . HIS A 1 201 ? 15.180 4.776 -20.482 1.00 91.81 201 HIS A N 1
ATOM 1608 C CA . HIS A 1 201 ? 15.931 5.582 -19.525 1.00 91.81 201 HIS A CA 1
ATOM 1609 C C . HIS A 1 201 ? 17.443 5.347 -19.604 1.00 91.81 201 HIS A C 1
ATOM 1611 O O . HIS A 1 201 ? 18.212 6.303 -19.460 1.00 91.81 201 HIS A O 1
ATOM 1617 N N . LEU A 1 202 ? 17.888 4.117 -19.874 1.00 89.31 202 LEU A N 1
ATOM 1618 C CA . LEU A 1 202 ? 19.311 3.777 -20.001 1.00 89.31 202 LEU A CA 1
ATOM 1619 C C . LEU A 1 202 ? 19.943 4.355 -21.271 1.00 89.31 202 LEU A C 1
ATOM 1621 O O . LEU A 1 202 ? 21.059 4.876 -21.229 1.00 89.31 202 LEU A O 1
ATOM 1625 N N . ARG A 1 203 ? 19.220 4.339 -22.397 1.00 88.06 203 ARG A N 1
ATOM 1626 C CA . ARG A 1 203 ? 19.710 4.834 -23.694 1.00 88.06 203 ARG A CA 1
ATOM 1627 C C . ARG A 1 203 ? 20.072 6.318 -23.671 1.00 88.06 203 ARG A C 1
ATOM 1629 O O . ARG A 1 203 ? 20.928 6.752 -24.439 1.00 88.06 203 ARG A O 1
ATOM 1636 N N . THR A 1 204 ? 19.428 7.100 -22.807 1.00 82.69 204 THR A N 1
ATOM 1637 C CA . THR A 1 204 ? 19.730 8.532 -22.665 1.00 82.69 204 THR A CA 1
ATOM 1638 C C . THR A 1 204 ? 21.126 8.799 -22.098 1.00 82.69 204 THR A C 1
ATOM 1640 O O . THR A 1 204 ? 21.651 9.893 -22.294 1.00 82.69 204 THR A O 1
ATOM 1643 N N . GLY A 1 205 ? 21.730 7.828 -21.398 1.00 76.88 205 GLY A N 1
ATOM 1644 C CA . GLY A 1 205 ? 23.008 8.000 -20.704 1.00 76.88 205 GLY A CA 1
ATOM 1645 C C . GLY A 1 205 ? 22.958 8.993 -19.536 1.00 76.88 205 GLY A C 1
ATOM 1646 O O . GLY A 1 205 ? 24.005 9.438 -19.072 1.00 76.88 205 GLY A O 1
ATOM 1647 N N . ALA A 1 206 ? 21.762 9.375 -19.076 1.00 84.44 206 ALA A N 1
ATOM 1648 C CA . ALA A 1 206 ? 21.594 10.263 -17.934 1.00 84.44 206 ALA A CA 1
ATOM 1649 C C . ALA A 1 206 ? 21.936 9.552 -16.612 1.00 84.44 206 ALA A C 1
ATOM 1651 O O . ALA A 1 206 ? 21.831 8.335 -16.493 1.00 84.44 206 ALA A O 1
ATOM 1652 N N . SER A 1 207 ? 22.321 10.321 -15.593 1.00 85.56 207 SER A N 1
ATOM 1653 C CA . SER A 1 207 ? 22.703 9.815 -14.265 1.00 85.56 207 SER A CA 1
ATOM 1654 C C . SER A 1 207 ? 21.668 10.144 -13.176 1.00 85.56 207 SER A C 1
ATOM 1656 O O . SER A 1 207 ? 22.037 10.427 -12.036 1.00 85.56 207 SER A O 1
ATOM 1658 N N . GLY A 1 208 ? 20.381 10.185 -13.537 1.00 90.94 208 GLY A N 1
ATOM 1659 C CA . GLY A 1 208 ? 19.269 10.501 -12.628 1.00 90.94 208 GLY A CA 1
ATOM 1660 C C . GLY A 1 208 ? 18.668 9.269 -11.942 1.00 90.94 208 GLY A C 1
ATOM 1661 O O . GLY A 1 208 ? 19.020 8.138 -12.276 1.00 90.94 208 GLY A O 1
ATOM 1662 N N . TRP A 1 209 ? 17.728 9.486 -11.012 1.00 93.44 209 TRP A N 1
ATOM 1663 C CA . TRP A 1 209 ? 17.063 8.415 -10.251 1.00 93.44 209 TRP A CA 1
ATOM 1664 C C . TRP A 1 209 ? 16.474 7.319 -11.143 1.00 93.44 209 TRP A C 1
ATOM 1666 O O . TRP A 1 209 ? 16.723 6.142 -10.901 1.00 93.44 209 TRP A O 1
ATOM 1676 N N . LEU A 1 210 ? 15.778 7.699 -12.219 1.00 95.31 210 LEU A N 1
ATOM 1677 C CA . LEU A 1 210 ? 15.173 6.753 -13.163 1.00 95.31 210 LEU A CA 1
ATOM 1678 C C . LEU A 1 210 ? 16.216 5.894 -13.890 1.00 95.31 210 LEU A C 1
ATOM 1680 O O . LEU A 1 210 ? 16.006 4.700 -14.081 1.00 95.31 210 LEU A O 1
ATOM 1684 N N . SER A 1 211 ? 17.359 6.474 -14.264 1.00 93.94 211 SER A N 1
ATOM 1685 C CA . SER A 1 211 ? 18.441 5.752 -14.945 1.00 93.94 211 SER A CA 1
ATOM 1686 C C . SER A 1 211 ? 19.148 4.777 -14.002 1.00 93.94 211 SER A C 1
ATOM 1688 O O . SER A 1 211 ? 19.411 3.640 -14.389 1.00 93.94 211 SER A O 1
ATOM 1690 N N . TRP A 1 212 ? 19.398 5.184 -12.753 1.00 93.44 212 TRP A N 1
ATOM 1691 C CA . TRP A 1 212 ? 19.953 4.299 -11.724 1.00 93.44 212 TRP A CA 1
ATOM 1692 C C . TRP A 1 212 ? 19.003 3.152 -11.388 1.00 93.44 212 TRP A C 1
ATOM 1694 O O . TRP A 1 212 ? 19.423 1.997 -11.386 1.00 93.44 212 TRP A O 1
ATOM 1704 N N . ALA A 1 213 ? 17.724 3.452 -11.166 1.00 95.69 213 ALA A N 1
ATOM 1705 C CA . ALA A 1 213 ? 16.713 2.436 -10.913 1.00 95.69 213 ALA A CA 1
ATOM 1706 C C . ALA A 1 213 ? 16.583 1.460 -12.087 1.00 95.69 213 ALA A C 1
ATOM 1708 O O . ALA A 1 213 ? 16.582 0.252 -11.875 1.00 95.69 213 ALA A O 1
ATOM 1709 N N . SER A 1 214 ? 16.589 1.965 -13.324 1.00 94.88 214 SER A N 1
ATOM 1710 C CA . SER A 1 214 ? 16.583 1.125 -14.526 1.00 94.88 214 SER A CA 1
ATOM 1711 C C . SER A 1 214 ? 17.806 0.208 -14.590 1.00 94.88 214 SER A C 1
ATOM 1713 O O . SER A 1 214 ? 17.679 -0.976 -14.877 1.00 94.88 214 SER A O 1
ATOM 1715 N N . ALA A 1 215 ? 18.998 0.707 -14.258 1.00 92.56 215 ALA A N 1
ATOM 1716 C CA . ALA A 1 215 ? 20.196 -0.130 -14.219 1.00 92.56 215 ALA A CA 1
ATOM 1717 C C . ALA A 1 215 ? 20.087 -1.243 -13.161 1.00 92.56 215 ALA A C 1
ATOM 1719 O O . ALA A 1 215 ? 20.499 -2.376 -13.409 1.00 92.56 215 ALA A O 1
ATOM 1720 N N . VAL A 1 216 ? 19.508 -0.931 -11.997 1.00 93.31 216 VAL A N 1
ATOM 1721 C CA . VAL A 1 216 ? 19.285 -1.887 -10.903 1.00 93.31 216 VAL A CA 1
ATOM 1722 C C . VAL A 1 216 ? 18.208 -2.919 -11.256 1.00 93.31 216 VAL A C 1
ATOM 1724 O O . VAL A 1 216 ? 18.380 -4.098 -10.941 1.00 93.31 216 VAL A O 1
ATOM 1727 N N . GLY A 1 217 ? 17.124 -2.519 -11.924 1.00 93.38 217 GLY A N 1
ATOM 1728 C CA . GLY A 1 217 ? 16.070 -3.426 -12.386 1.00 93.38 217 GLY A CA 1
ATOM 1729 C C . GLY A 1 217 ? 16.530 -4.357 -13.508 1.00 93.38 217 GLY A C 1
ATOM 1730 O O . GLY A 1 217 ? 16.142 -5.520 -13.553 1.00 93.38 217 GLY A O 1
ATOM 1731 N N . SER A 1 218 ? 17.453 -3.913 -14.362 1.00 92.88 218 SER A N 1
ATOM 1732 C CA . SER A 1 218 ? 18.031 -4.749 -15.423 1.00 92.88 218 SER A CA 1
ATOM 1733 C C . SER A 1 218 ? 19.069 -5.770 -14.926 1.00 92.88 218 SER A C 1
ATOM 1735 O O . SER A 1 218 ? 19.698 -6.444 -15.738 1.00 92.88 218 SER A O 1
ATOM 1737 N N . ARG A 1 219 ? 19.266 -5.939 -13.609 1.00 89.06 219 ARG A N 1
ATOM 1738 C CA . ARG A 1 219 ? 20.262 -6.879 -13.051 1.00 89.06 219 ARG A CA 1
ATOM 1739 C C . ARG A 1 219 ? 20.028 -8.349 -13.421 1.00 89.06 219 ARG A C 1
ATOM 1741 O O . ARG A 1 219 ? 20.990 -9.105 -13.516 1.00 89.06 219 ARG A O 1
ATOM 1748 N N . GLU A 1 220 ? 18.777 -8.737 -13.661 1.00 86.06 220 GLU A N 1
ATOM 1749 C CA . GLU A 1 220 ? 18.407 -10.098 -14.083 1.00 86.06 220 GLU A CA 1
ATOM 1750 C C . GLU A 1 220 ? 18.397 -10.266 -15.616 1.00 86.06 220 GLU A C 1
ATOM 1752 O O . GLU A 1 220 ? 18.216 -11.373 -16.135 1.00 86.06 220 GLU A O 1
ATOM 1757 N N . GLU A 1 221 ? 18.620 -9.189 -16.378 1.00 82.56 221 GLU A N 1
ATOM 1758 C CA . GLU A 1 221 ? 18.659 -9.251 -17.837 1.00 82.56 221 GLU A CA 1
ATOM 1759 C C . GLU A 1 221 ? 19.947 -9.921 -18.319 1.00 82.56 221 GLU A C 1
ATOM 1761 O O . GLU A 1 221 ? 21.047 -9.363 -18.300 1.00 82.56 221 GLU A O 1
ATOM 1766 N N . LYS A 1 222 ? 19.811 -11.137 -18.849 1.00 66.81 222 LYS A N 1
ATOM 1767 C CA . LYS A 1 222 ? 20.897 -11.783 -19.587 1.00 66.81 222 LYS A CA 1
ATOM 1768 C C . LYS A 1 222 ? 20.991 -11.177 -20.981 1.00 66.81 222 LYS A C 1
ATOM 1770 O O . LYS A 1 222 ? 20.313 -11.619 -21.908 1.00 66.81 222 LYS A O 1
ATOM 1775 N N . LYS A 1 223 ? 21.877 -10.200 -21.164 1.00 56.59 223 LYS A N 1
ATOM 1776 C CA . LYS A 1 223 ? 22.235 -9.747 -22.511 1.00 56.59 223 LYS A CA 1
ATOM 1777 C C . LYS A 1 223 ? 22.969 -10.859 -23.267 1.00 56.59 223 LYS A C 1
ATOM 1779 O O . LYS A 1 223 ? 23.954 -11.411 -22.789 1.00 56.59 223 LYS A O 1
ATOM 1784 N N . LEU A 1 224 ? 22.509 -11.143 -24.488 1.00 47.31 224 LEU A N 1
ATOM 1785 C CA . LEU A 1 224 ? 23.062 -12.136 -25.428 1.00 47.31 224 LEU A CA 1
ATOM 1786 C C . LEU A 1 224 ? 24.534 -11.892 -25.834 1.00 47.31 224 LEU A C 1
ATOM 1788 O O . LEU A 1 224 ? 25.122 -12.711 -26.535 1.00 47.31 224 LEU A O 1
ATOM 1792 N N . ILE A 1 225 ? 25.143 -10.783 -25.411 1.00 42.66 225 ILE A N 1
ATOM 1793 C CA . ILE A 1 225 ? 26.525 -10.404 -25.709 1.00 42.66 225 ILE A CA 1
ATOM 1794 C C . ILE A 1 225 ? 27.104 -9.860 -24.398 1.00 42.66 225 ILE A C 1
ATOM 1796 O O . ILE A 1 225 ? 26.549 -8.912 -23.856 1.00 42.66 225 ILE A O 1
ATOM 1800 N N . GLY A 1 226 ? 28.153 -10.506 -23.876 1.00 39.31 226 GLY A N 1
ATOM 1801 C CA . GLY A 1 226 ? 28.674 -10.436 -22.496 1.00 39.31 226 GLY A CA 1
ATOM 1802 C C . GLY A 1 226 ? 29.207 -9.093 -21.976 1.00 39.31 226 GLY A C 1
ATOM 1803 O O . GLY A 1 226 ? 30.303 -9.056 -21.428 1.00 39.31 226 GLY A O 1
ATOM 1804 N N . ILE A 1 227 ? 28.453 -8.010 -22.142 1.00 49.50 227 ILE A N 1
ATOM 1805 C CA . ILE A 1 227 ? 28.664 -6.708 -21.509 1.00 49.50 227 ILE A CA 1
ATOM 1806 C C . ILE A 1 227 ? 27.295 -6.261 -20.993 1.00 49.50 227 ILE A C 1
ATOM 1808 O O . ILE A 1 227 ? 26.359 -6.069 -21.778 1.00 49.50 227 ILE A O 1
ATOM 1812 N N . THR A 1 228 ? 27.154 -6.134 -19.677 1.00 54.94 228 THR A N 1
ATOM 1813 C CA . THR A 1 228 ? 25.915 -5.637 -19.071 1.00 54.94 228 THR A CA 1
ATOM 1814 C C . THR A 1 228 ? 25.826 -4.117 -19.244 1.00 54.94 228 THR A C 1
ATOM 1816 O O . THR A 1 228 ? 26.841 -3.430 -19.359 1.00 54.94 228 THR A O 1
ATOM 1819 N N . TYR A 1 229 ? 24.617 -3.545 -19.271 1.00 53.03 229 TYR A N 1
ATOM 1820 C CA . TYR A 1 229 ? 24.467 -2.080 -19.240 1.00 53.03 229 TYR A CA 1
ATOM 1821 C C . TYR A 1 229 ? 25.062 -1.468 -17.965 1.00 53.03 229 TYR A C 1
ATOM 1823 O O . TYR A 1 229 ? 25.554 -0.343 -18.009 1.00 53.03 229 TYR A O 1
ATOM 1831 N N . LEU A 1 230 ? 25.103 -2.240 -16.874 1.00 53.38 230 LEU A N 1
ATOM 1832 C CA . LEU A 1 230 ? 25.808 -1.897 -15.644 1.00 53.38 230 LEU A CA 1
ATOM 1833 C C . LEU A 1 230 ? 27.313 -1.692 -15.895 1.00 53.38 230 LEU A C 1
ATOM 1835 O O . LEU A 1 230 ? 27.875 -0.711 -15.419 1.00 53.38 230 LEU A O 1
ATOM 1839 N N . ASP A 1 231 ? 27.948 -2.548 -16.703 1.00 54.75 231 ASP A N 1
ATOM 1840 C CA . ASP A 1 231 ? 29.366 -2.407 -17.068 1.00 54.75 231 ASP A CA 1
ATOM 1841 C C . ASP A 1 231 ? 29.624 -1.126 -17.876 1.00 54.75 231 ASP A C 1
ATOM 1843 O O . ASP A 1 231 ? 30.608 -0.425 -17.640 1.00 54.75 231 ASP A O 1
ATOM 1847 N N . ILE A 1 232 ? 28.722 -0.784 -18.803 1.00 56.81 232 ILE A N 1
ATOM 1848 C CA . ILE A 1 232 ? 28.819 0.437 -19.622 1.00 56.81 232 ILE A CA 1
ATOM 1849 C C . ILE A 1 232 ? 28.598 1.687 -18.759 1.00 56.81 232 ILE A C 1
ATOM 1851 O O . ILE A 1 232 ? 29.344 2.660 -18.876 1.00 56.81 232 ILE A O 1
ATOM 1855 N N . PHE A 1 233 ? 27.610 1.657 -17.864 1.00 55.88 233 PHE A N 1
ATOM 1856 C CA . PHE A 1 233 ? 27.294 2.766 -16.969 1.00 55.88 233 PHE A CA 1
ATOM 1857 C C . PHE A 1 233 ? 28.413 3.009 -15.937 1.00 55.88 233 PHE A C 1
ATOM 1859 O O . PHE A 1 233 ? 28.849 4.144 -15.753 1.00 55.88 233 PHE A O 1
ATOM 1866 N N . LEU A 1 234 ? 28.969 1.947 -15.339 1.00 55.06 234 LEU A N 1
ATOM 1867 C CA . LEU A 1 234 ? 30.125 2.030 -14.434 1.00 55.06 234 LEU A CA 1
ATOM 1868 C C . LEU A 1 234 ? 31.410 2.494 -15.143 1.00 55.06 234 LEU A C 1
ATOM 1870 O O . LEU A 1 234 ? 32.265 3.118 -14.512 1.00 55.06 234 LEU A O 1
ATOM 1874 N N . MET A 1 235 ? 31.559 2.226 -16.444 1.00 50.75 235 MET A N 1
ATOM 1875 C CA . MET A 1 235 ? 32.670 2.748 -17.249 1.00 50.75 235 MET A CA 1
ATOM 1876 C C . MET A 1 235 ? 32.538 4.244 -17.567 1.00 50.75 235 MET A C 1
ATOM 1878 O O . MET A 1 235 ? 33.562 4.912 -17.692 1.00 50.75 235 MET A O 1
ATOM 1882 N N . GLY A 1 236 ? 31.316 4.774 -17.688 1.00 50.75 236 GLY A N 1
ATOM 1883 C CA . GLY A 1 236 ? 31.058 6.194 -17.964 1.00 50.75 236 GLY A CA 1
ATOM 1884 C C . GLY A 1 236 ? 31.146 7.122 -16.745 1.00 50.75 236 GLY A C 1
ATOM 1885 O O . GLY A 1 236 ? 31.209 8.336 -16.912 1.00 50.75 236 GLY A O 1
ATOM 1886 N N . ALA A 1 237 ? 31.168 6.568 -15.530 1.00 49.19 237 ALA A N 1
ATOM 1887 C CA . ALA A 1 237 ? 31.227 7.313 -14.268 1.00 49.19 237 ALA A CA 1
ATOM 1888 C C . ALA A 1 237 ? 32.661 7.559 -13.735 1.00 49.19 237 ALA A C 1
ATOM 1890 O O . ALA A 1 237 ? 32.828 7.877 -12.555 1.00 49.19 237 ALA A O 1
ATOM 1891 N N . ARG A 1 238 ? 33.695 7.388 -14.572 1.00 39.84 238 ARG A N 1
ATOM 1892 C CA . ARG A 1 238 ? 35.107 7.672 -14.248 1.00 39.84 238 ARG A CA 1
ATOM 1893 C C . ARG A 1 238 ? 35.635 8.911 -14.953 1.00 39.84 238 ARG A C 1
ATOM 1895 O O . ARG A 1 238 ? 35.322 9.082 -16.148 1.00 39.84 238 ARG A O 1
#

Nearest PDB structures (foldseek):
  5iww-assembly1_D  TM=5.440E-01  e=7.561E+00  unidentified
  8ras-assembly1_G  TM=3.897E-01  e=7.561E+00  Sinapis alba
  5oma-assembly1_C  TM=2.543E-01  e=2.695E+00  Homo sapiens

Organism: NCBI:txid2799669

Foldseek 3Di:
DPPPPPDPPDVVVVPVPPVVVVVVVVVLVVLVVVLVVLLCVQPVPDPDPDSDPPPPRDQDDPVSVVSLVVLLVDPPNDPVSVLSCLRRVLQVLQVCLVSVLVCVAVPLVCLQSVLVSCVSPPCLQSVLVSVLCCLVPHPDHAQSNLQSLLVSLLPRNCVYPNSLVNLCSSLVPPNHDLNSNLSSLLRLDPPNCSLVVLCVLLVVLDPDSSVVSNLNSCPPPDDPDPARSVNVNVVVVD

=== Feature glossary ===
Feature key, reading from the visual/contextual features back to the raw sequence:

Rendered structure images. Six rendered views show the 3D structure from the faces of a cube — i.e. along ±x, ±y, ±z. Rendering representation is drawn randomly per protein from cartoon (secondary-structure ribbons), sticks (backbone bonds), or molecular surface; coloring is either N→C rainbow (blue at the N-terminus through red at the C-terminus) or one color per chain.

Contact-map, Ramachandran, and PAE plots. The contact map is a binary N×N matrix image: pixel (i, j) is dark where Cα_i and Cα_j are within 8 Å and |i−j|>4. Because the |i−j|>4 filter removes local helical contacts, off-diagonal stripes parallel to the main diagonal indicate parallel β-sheets; stripes perpendicular to it indicate antiparallel β-sheets. The Ramachandran plot scatters every residue's (φ, ψ) pair against the sterically allowed regions. The PAE heatmap renders the predicted-aligned-error matrix.

InterPro / GO / CATH / organism. Database cross-references. InterPro integrates a dozen domain/family signature databases into unified entries with residue-range hits. GO terms attach function/process/location labels with evidence codes. CATH codes position the fold in a four-level structural taxonomy. Organism is the NCBI-taxonomy species name.

Nearest PDB structures. The Foldseek neighbor list gives the closest experimentally determined structures in the PDB, ranked by structural alignment. TM-score near 1 means near-identical fold; near 0.3 means only rough topology match. This is how one finds what a novel AlphaFold prediction most resembles in the solved-structure universe.

Predicted aligned error. PAE(i, j) answers: if I align the predicted and true structures on residue i, how far off (in Å) do I expect residue j to be? A block-diagonal PAE matrix with low values on the blocks and high values off-diagonal is the signature of a multi-domain protein with confidently predicted domains but uncertain inter-domain orientation.

Solvent-accessible surface area. Accessible surface area quantifies burial. A residue with SASA near zero is packed into the hydrophobic core; one with SASA >100 Å² sits on the surface. Computed here via the Shrake–Rupley numerical algorithm with a 1.4 Å probe.

B-factor. B-factor (Debye–Waller factor) reflects atomic displacement in the crystal lattice. It is an experimental observable (units Å²), not a prediction; low values mean the atom is pinned down, high values mean it moves or is heterogeneous across the crystal.

pLDDT. For AlphaFold models, the B-factor field carries pLDDT — the model's own estimate of local accuracy on a 0–100 scale. Regions with pLDDT<50 should be treated as essentially unmodeled; they often correspond to intrinsically disordered segments.

Backbone torsions (φ/ψ). φ (phi) and ψ (psi) are the two rotatable backbone dihedrals per residue: φ is the C(i-1)–N–Cα–C torsion, ψ is the N–Cα–C–N(i+1) torsion, both in degrees on (−180°, 180°]. α-helical residues cluster near (−60°, −45°); β-strand residues near (−120°, +130°). A Ramachandran plot is simply a scatter of (φ, ψ) for every residue.

Radius of gyration, Cα contacts, bounding box. Radius of gyration (Rg) is the root-mean-square distance of Cα atoms from their centroid — a single number for overall size and compactness. A globular domain of N residues has Rg ≈ 2.2·N^0.38 Å; an extended or disordered chain has a much larger Rg. The Cα contact count is the number of residue pairs whose Cα atoms are within 8 Å and are more than four positions apart in sequence — a standard proxy for tertiary packing density. The bounding box is the smallest axis-aligned box enclosing all Cα atoms.

Secondary structure (3-state, P-SEA). Three-state secondary structure (P-SEA) collapses the eight DSSP classes into helix (a), strand (b), and coil (c). P-SEA assigns these from Cα geometry alone — distances and angles — without requiring backbone oxygens, so it works on any Cα trace.

Secondary structure (8-state, DSSP). DSSP 8-state secondary structure assigns each residue one of H (α-helix), G (3₁₀-helix), I (π-helix), E (extended β-strand), B (isolated β-bridge), T (hydrogen-bonded turn), S (bend), or '-' (coil). The assignment is computed from backbone hydrogen-bond geometry via the Kabsch–Sander algorithm.

Foldseek 3Di. A 3Di character summarizes, for each residue, the relative orientation of the Cα frame of its nearest spatial neighbor. Because it encodes fold topology rather than chemistry, 3Di alignments detect remote structural similarity that sequence alignment misses.

mmCIF coordinates. The mmCIF block holds the 3D Cartesian coordinates of each backbone atom (N, Cα, C, O) in ångströms. mmCIF is the PDB's canonical archive format — a tagged-loop text representation of the atomic model.

Sequence. Sequence gives the chain of amino acids in standard one-letter code (A=alanine, C=cysteine, …, Y=tyrosine), read N→C. It is the only feature that is directly encoded by the gene; all structural features are derived from the folded form of this sequence.